Protein AF-A0A954F947-F1 (afdb_monomer)

Mean predicted aligned error: 7.27 Å

Structure (mmCIF, N/CA/C/O backbone):
data_AF-A0A954F947-F1
#
_entry.id   AF-A0A954F947-F1
#
loop_
_atom_site.group_PDB
_atom_site.id
_atom_site.type_symbol
_atom_site.label_atom_id
_atom_site.label_alt_id
_atom_site.label_comp_id
_atom_site.label_asym_id
_atom_site.label_entity_id
_atom_site.label_seq_id
_atom_site.pdbx_PDB_ins_code
_atom_site.Cartn_x
_atom_site.Cartn_y
_atom_site.Cartn_z
_atom_site.occupancy
_atom_site.B_iso_or_equiv
_atom_site.auth_seq_id
_atom_site.auth_comp_id
_atom_site.auth_asym_id
_atom_site.auth_atom_id
_atom_site.pdbx_PDB_model_num
ATOM 1 N N . MET A 1 1 ? 25.000 34.926 -40.941 1.00 41.03 1 MET A N 1
ATOM 2 C CA . MET A 1 1 ? 25.545 33.873 -40.058 1.00 41.03 1 MET A CA 1
ATOM 3 C C . MET A 1 1 ? 25.381 34.342 -38.626 1.00 41.03 1 MET A C 1
ATOM 5 O O . MET A 1 1 ? 25.955 35.360 -38.274 1.00 41.03 1 MET A O 1
ATOM 9 N N . GLY A 1 2 ? 24.555 33.656 -37.845 1.00 36.19 2 GLY A N 1
ATOM 10 C CA . GLY A 1 2 ? 24.325 33.944 -36.432 1.00 36.19 2 GLY A CA 1
ATOM 11 C C . GLY A 1 2 ? 23.604 32.746 -35.833 1.00 36.19 2 GLY A C 1
ATOM 12 O O . GLY A 1 2 ? 22.412 32.570 -36.062 1.00 36.19 2 GLY A O 1
ATOM 13 N N . PHE A 1 3 ? 24.365 31.865 -35.189 1.00 35.75 3 PHE A N 1
ATOM 14 C CA . PHE A 1 3 ? 23.870 30.646 -34.562 1.00 35.75 3 PHE A CA 1
ATOM 15 C C . PHE A 1 3 ? 23.367 30.992 -33.158 1.00 35.75 3 PHE A C 1
ATOM 17 O O . PHE A 1 3 ? 24.149 31.427 -32.318 1.00 35.75 3 PHE A O 1
ATOM 24 N N . PHE A 1 4 ? 22.074 30.800 -32.897 1.00 40.22 4 PHE A N 1
ATOM 25 C CA . PHE A 1 4 ? 21.542 30.793 -31.537 1.00 40.22 4 PHE A CA 1
ATOM 26 C C . PHE A 1 4 ? 21.696 29.378 -30.975 1.00 40.22 4 PHE A C 1
ATOM 28 O O . PHE A 1 4 ? 21.007 28.450 -31.393 1.00 40.22 4 PHE A O 1
ATOM 35 N N . THR A 1 5 ? 22.628 29.198 -30.044 1.00 35.88 5 THR A N 1
ATOM 36 C CA . THR A 1 5 ? 22.759 27.970 -29.257 1.00 35.88 5 THR A CA 1
ATOM 37 C C . THR A 1 5 ? 21.675 27.958 -28.181 1.00 35.88 5 THR A C 1
ATOM 39 O O . THR A 1 5 ? 21.749 28.708 -27.208 1.00 35.88 5 THR A O 1
ATOM 42 N N . SER A 1 6 ? 20.657 27.115 -28.361 1.00 34.91 6 SER A N 1
ATOM 43 C CA . SER A 1 6 ? 19.683 26.788 -27.317 1.00 34.91 6 SER A CA 1
ATOM 44 C C . SER A 1 6 ? 20.390 25.982 -26.2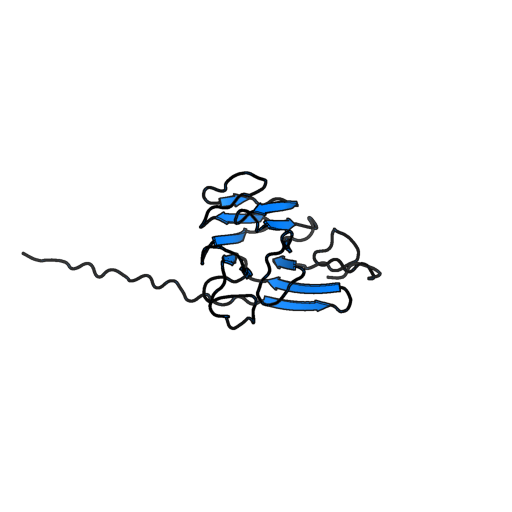28 1.00 34.91 6 SER A C 1
ATOM 46 O O . SER A 1 6 ? 20.724 24.818 -26.438 1.00 34.91 6 SER A O 1
ATOM 48 N N . SER A 1 7 ? 20.649 26.603 -25.077 1.00 35.84 7 SER A N 1
ATOM 49 C CA . SER A 1 7 ? 21.127 25.887 -23.894 1.00 35.84 7 SER A CA 1
ATOM 50 C C . SER A 1 7 ? 19.991 25.003 -23.380 1.00 35.84 7 SER A C 1
ATOM 52 O O . SER A 1 7 ? 18.984 25.492 -22.867 1.00 35.84 7 SER A O 1
ATOM 54 N N . SER A 1 8 ? 20.126 23.696 -23.590 1.00 39.47 8 SER A N 1
ATOM 55 C CA . SER A 1 8 ? 19.255 22.668 -23.032 1.00 39.47 8 SER A CA 1
ATOM 56 C C . SER A 1 8 ? 19.264 22.777 -21.507 1.00 39.47 8 SER A C 1
ATOM 58 O O . SER A 1 8 ? 20.296 22.528 -20.878 1.00 39.47 8 SER A O 1
ATOM 60 N N . ARG A 1 9 ? 18.122 23.127 -20.903 1.00 36.50 9 ARG A N 1
ATOM 61 C CA . ARG A 1 9 ? 17.892 22.891 -19.474 1.00 36.50 9 ARG A CA 1
ATOM 62 C C . ARG A 1 9 ? 18.038 21.392 -19.240 1.00 36.50 9 ARG A C 1
ATOM 64 O O . ARG A 1 9 ? 17.234 20.605 -19.726 1.00 36.50 9 ARG A O 1
ATOM 71 N N . GLN A 1 10 ? 19.098 21.008 -18.543 1.00 38.78 10 GLN A N 1
ATOM 72 C CA . GLN A 1 10 ? 19.186 19.691 -17.938 1.00 38.78 10 GLN A CA 1
ATOM 73 C C . GLN A 1 10 ? 18.163 19.660 -16.802 1.00 38.78 10 GLN A C 1
ATOM 75 O O . GLN A 1 10 ? 18.428 20.194 -15.723 1.00 38.78 10 GLN A O 1
ATOM 80 N N . ASP A 1 11 ? 16.997 19.071 -17.063 1.00 33.69 11 ASP A N 1
ATOM 81 C CA . ASP A 1 11 ? 16.084 18.637 -16.011 1.00 33.69 11 ASP A CA 1
ATOM 82 C C . ASP A 1 11 ? 16.822 17.597 -15.167 1.00 33.69 11 ASP A C 1
ATOM 84 O O . ASP A 1 11 ? 16.966 16.432 -15.537 1.00 33.69 11 ASP A O 1
ATOM 88 N N . HIS A 1 12 ? 17.357 18.042 -14.034 1.00 36.69 12 HIS A N 1
ATOM 89 C CA . HIS A 1 12 ? 17.723 17.125 -12.971 1.00 36.69 12 HIS A CA 1
ATOM 90 C C . HIS A 1 12 ? 16.411 16.569 -12.411 1.00 36.69 12 HIS A C 1
ATOM 92 O O . HIS A 1 12 ? 15.569 17.376 -12.005 1.00 36.69 12 HIS A O 1
ATOM 98 N N . PRO A 1 13 ? 16.202 15.238 -12.358 1.00 37.28 13 PRO A N 1
ATOM 99 C CA . PRO A 1 13 ? 15.071 14.706 -11.617 1.00 37.28 13 PRO A CA 1
ATOM 100 C C . PRO A 1 13 ? 15.195 15.222 -10.184 1.00 37.28 13 PRO A C 1
ATOM 102 O O . PRO A 1 13 ? 16.246 15.078 -9.551 1.00 37.28 13 PRO A O 1
ATOM 105 N N . ALA A 1 14 ? 14.153 15.910 -9.718 1.00 37.50 14 ALA A N 1
ATOM 106 C CA . ALA A 1 14 ? 14.097 16.447 -8.372 1.00 37.50 14 ALA A CA 1
ATOM 107 C C . ALA A 1 14 ? 14.476 15.331 -7.391 1.00 37.50 14 ALA A C 1
ATOM 109 O O . ALA A 1 14 ? 13.899 14.243 -7.435 1.00 37.50 14 ALA A O 1
ATOM 110 N N . LYS A 1 15 ? 15.474 15.587 -6.532 1.00 41.72 15 LYS A N 1
ATOM 111 C CA . LYS A 1 15 ? 15.777 14.698 -5.408 1.00 41.72 15 LYS A CA 1
ATOM 112 C C . LYS A 1 15 ? 14.464 14.437 -4.685 1.00 41.72 15 LYS A C 1
ATOM 114 O O . LYS A 1 15 ? 13.820 15.385 -4.241 1.00 41.72 15 LYS A O 1
ATOM 119 N N . SER A 1 16 ? 14.085 13.164 -4.627 1.00 46.72 16 SER A N 1
ATOM 120 C CA . SER A 1 16 ? 12.943 12.666 -3.875 1.00 46.72 16 SER A CA 1
ATOM 121 C C . SER A 1 16 ? 12.936 13.326 -2.497 1.00 46.72 16 SER A C 1
ATOM 123 O O . SER A 1 16 ? 13.794 13.026 -1.666 1.00 46.72 16 SER A O 1
ATOM 125 N N . SER A 1 17 ? 12.026 14.272 -2.254 1.00 48.75 17 SER A N 1
ATOM 126 C CA . SER A 1 17 ? 11.763 14.710 -0.891 1.00 48.75 17 SER A CA 1
ATOM 127 C C . SER A 1 17 ? 11.146 13.502 -0.207 1.00 48.75 17 SER A C 1
ATOM 129 O O . SER A 1 17 ? 10.006 13.156 -0.516 1.00 48.75 17 SER A O 1
ATOM 131 N N . ALA A 1 18 ? 11.921 12.814 0.632 1.00 56.31 18 ALA A N 1
ATOM 132 C CA . ALA A 1 18 ? 11.423 11.706 1.428 1.00 56.31 18 ALA A CA 1
ATOM 133 C C . ALA A 1 18 ? 10.220 12.225 2.214 1.00 56.31 18 ALA A C 1
ATOM 135 O O . ALA A 1 18 ? 10.356 13.050 3.119 1.00 56.31 18 ALA A O 1
ATOM 136 N N . GLY A 1 19 ? 9.028 11.839 1.779 1.00 63.97 19 GLY A N 1
ATOM 137 C CA . GLY A 1 19 ? 7.828 12.228 2.475 1.00 63.97 19 GLY A CA 1
ATOM 138 C C . GLY A 1 19 ? 7.760 11.498 3.816 1.00 63.97 19 GLY A C 1
ATOM 139 O O . GLY A 1 19 ? 8.364 10.438 4.000 1.00 63.97 19 GLY A O 1
ATOM 140 N N . VAL A 1 20 ? 7.091 12.109 4.790 1.00 82.12 20 VAL A N 1
ATOM 141 C CA . VAL A 1 20 ? 7.095 11.605 6.167 1.00 82.12 20 VAL A CA 1
ATOM 142 C C . VAL A 1 20 ? 6.370 10.263 6.221 1.00 82.12 20 VAL A C 1
ATOM 144 O O . VAL A 1 20 ? 5.232 10.142 5.779 1.00 82.12 20 VAL A O 1
ATOM 147 N N . SER A 1 21 ? 7.022 9.248 6.772 1.00 89.69 21 SER A N 1
ATOM 148 C CA . SER A 1 21 ? 6.404 7.957 7.054 1.00 89.69 21 SER A CA 1
ATOM 149 C C . SER A 1 21 ? 6.804 7.487 8.445 1.00 89.69 21 SER A C 1
ATOM 151 O O . SER A 1 21 ? 7.845 7.888 8.971 1.00 89.69 21 SER A O 1
ATOM 153 N N . TYR A 1 22 ? 5.960 6.657 9.049 1.00 91.75 22 TYR A N 1
ATOM 154 C CA . TYR A 1 22 ? 6.179 6.097 10.376 1.00 91.75 22 TYR A CA 1
ATOM 155 C C . TYR A 1 22 ? 6.143 4.581 10.310 1.00 91.75 22 TYR A C 1
ATOM 157 O O . TYR A 1 22 ? 5.278 3.999 9.657 1.00 91.75 22 TYR A O 1
ATOM 165 N N . LEU A 1 23 ? 7.062 3.937 11.022 1.00 92.69 23 LEU A N 1
ATOM 166 C CA . LEU A 1 23 ? 6.980 2.506 11.255 1.00 92.69 23 LEU A CA 1
ATOM 167 C C . LEU A 1 23 ? 6.112 2.268 12.490 1.00 92.69 23 LEU A C 1
ATOM 169 O O . LEU A 1 23 ? 6.493 2.630 13.602 1.00 92.69 23 LEU A O 1
ATOM 173 N N . LEU A 1 24 ? 4.944 1.675 12.285 1.00 94.12 24 LEU A N 1
ATOM 174 C CA . LEU A 1 24 ? 4.035 1.284 13.345 1.00 94.12 24 LEU A CA 1
ATOM 175 C C . LEU A 1 24 ? 4.305 -0.174 13.706 1.00 94.12 24 LEU A C 1
ATOM 177 O O . LEU A 1 24 ? 3.976 -1.089 12.952 1.00 94.12 24 LEU A O 1
ATOM 181 N N . TRP A 1 25 ? 4.914 -0.380 14.867 1.00 94.69 25 TRP A N 1
ATOM 182 C CA . TRP A 1 25 ? 5.118 -1.703 15.438 1.00 94.69 25 TRP A CA 1
ATOM 183 C C . TRP A 1 25 ? 4.112 -1.922 16.563 1.00 94.69 25 TRP A C 1
ATOM 185 O O . TRP A 1 25 ? 4.055 -1.141 17.512 1.00 94.69 25 TRP A O 1
ATOM 195 N N . ILE A 1 26 ? 3.301 -2.968 16.425 1.00 95.00 26 ILE A N 1
ATOM 196 C CA . ILE A 1 26 ? 2.286 -3.353 17.400 1.00 95.00 26 ILE A CA 1
ATOM 197 C C . ILE A 1 26 ? 2.596 -4.770 17.874 1.00 95.00 26 ILE A C 1
ATOM 199 O O . ILE A 1 26 ? 2.583 -5.721 17.084 1.00 95.00 26 ILE A O 1
ATOM 203 N N . ASP A 1 27 ? 2.862 -4.908 19.170 1.00 93.38 27 ASP A N 1
ATOM 204 C CA . ASP A 1 27 ? 3.163 -6.195 19.788 1.00 93.38 27 ASP A CA 1
ATOM 205 C C . ASP A 1 27 ? 2.014 -7.190 19.600 1.00 93.38 27 ASP A C 1
ATOM 207 O O . ASP A 1 27 ? 0.844 -6.873 19.815 1.00 93.38 27 ASP A O 1
ATOM 211 N N . GLY A 1 28 ? 2.361 -8.406 19.171 1.00 91.94 28 GLY A N 1
ATOM 212 C CA . GLY A 1 28 ? 1.395 -9.472 18.892 1.00 91.94 28 GLY A CA 1
ATOM 213 C C . GLY A 1 28 ? 0.570 -9.289 17.611 1.00 91.94 28 GLY A C 1
ATOM 214 O O . GLY A 1 28 ? -0.191 -10.188 17.273 1.00 91.94 28 GLY A O 1
ATOM 215 N N . VAL A 1 29 ? 0.733 -8.177 16.882 1.00 95.38 29 VAL A N 1
ATOM 216 C CA . VAL A 1 29 ? -0.032 -7.888 15.657 1.00 95.38 29 VAL A CA 1
ATOM 217 C C . VAL A 1 29 ? 0.867 -7.821 14.424 1.00 95.38 29 VAL A C 1
ATOM 219 O O . VAL A 1 29 ? 0.606 -8.524 13.452 1.00 95.38 29 VAL A O 1
ATOM 222 N N . GLY A 1 30 ? 1.921 -7.001 14.438 1.00 94.94 30 GLY A N 1
ATOM 223 C CA . GLY A 1 30 ? 2.833 -6.892 13.297 1.00 94.94 30 GLY A CA 1
ATOM 224 C C . GLY A 1 30 ? 3.487 -5.526 13.125 1.00 94.94 30 GLY A C 1
ATOM 225 O O . GLY A 1 30 ? 3.435 -4.657 14.001 1.00 94.94 30 GLY A O 1
ATOM 226 N N . THR A 1 31 ? 4.127 -5.349 11.975 1.00 95.00 31 THR A N 1
ATOM 227 C CA . THR A 1 31 ? 4.846 -4.136 11.588 1.00 95.00 31 THR A CA 1
ATOM 228 C C . THR A 1 31 ? 4.261 -3.549 10.309 1.00 95.00 31 THR A C 1
ATOM 230 O O . THR A 1 31 ? 4.271 -4.180 9.254 1.00 95.00 31 THR A O 1
ATOM 233 N N . TYR A 1 32 ? 3.800 -2.305 10.389 1.00 96.12 32 TYR A N 1
ATOM 234 C CA . TYR A 1 32 ? 3.133 -1.602 9.299 1.00 96.12 32 TYR A CA 1
ATOM 235 C C . TYR A 1 32 ? 3.860 -0.302 8.980 1.00 96.12 32 TYR A C 1
ATOM 237 O O . TYR A 1 32 ? 4.314 0.407 9.877 1.00 96.12 32 TYR A O 1
ATOM 245 N N . LEU A 1 33 ? 3.943 0.044 7.700 1.00 95.25 33 LEU A N 1
ATOM 246 C CA . LEU A 1 33 ? 4.393 1.370 7.286 1.00 95.25 33 LEU A CA 1
ATOM 247 C C . LEU A 1 33 ? 3.188 2.301 7.172 1.00 95.25 33 LEU A C 1
ATOM 249 O O . LEU A 1 33 ? 2.324 2.073 6.335 1.00 95.25 33 LEU A O 1
ATOM 253 N N . VAL A 1 34 ? 3.144 3.368 7.962 1.00 95.94 34 VAL A N 1
ATOM 254 C CA . VAL A 1 34 ? 2.177 4.458 7.795 1.00 95.94 34 VAL A CA 1
ATOM 255 C C . VAL A 1 34 ? 2.804 5.501 6.877 1.00 95.94 34 VAL A C 1
ATOM 257 O O . VAL A 1 34 ? 3.708 6.236 7.274 1.00 95.94 34 VAL A O 1
ATOM 260 N N . TYR A 1 35 ? 2.352 5.532 5.629 1.00 95.50 35 TYR A N 1
ATOM 261 C CA . TYR A 1 35 ? 2.879 6.380 4.569 1.00 95.50 35 TYR A CA 1
ATOM 262 C C . TYR A 1 35 ? 1.963 7.591 4.363 1.00 95.50 35 TYR A C 1
ATOM 264 O O . TYR A 1 35 ? 0.833 7.435 3.910 1.00 95.50 35 TYR A O 1
ATOM 272 N N . LEU A 1 36 ? 2.431 8.790 4.728 1.00 94.38 36 LEU A N 1
ATOM 273 C CA . LEU A 1 36 ? 1.647 10.031 4.629 1.00 94.38 36 LEU A CA 1
ATOM 274 C C . LEU A 1 36 ? 1.588 10.684 3.236 1.00 94.38 36 LEU A C 1
ATOM 276 O O . LEU A 1 36 ? 0.605 11.370 2.951 1.00 94.38 36 LEU A O 1
ATOM 280 N N . PRO A 1 37 ? 2.620 10.577 2.379 1.00 94.19 37 PRO A N 1
ATOM 281 C CA . PRO A 1 37 ? 2.596 11.257 1.093 1.00 94.19 37 PRO A CA 1
ATOM 282 C C . PRO A 1 37 ? 1.514 10.705 0.176 1.00 94.19 37 PRO A C 1
ATOM 284 O O . PRO A 1 37 ? 1.183 9.523 0.195 1.00 94.19 37 PRO A O 1
ATOM 287 N N . GLU A 1 38 ? 1.006 11.571 -0.695 1.00 95.12 38 GLU A N 1
ATOM 288 C CA . GLU A 1 38 ? -0.063 11.203 -1.627 1.00 95.12 38 GLU A CA 1
ATOM 289 C C . GLU A 1 38 ? 0.410 10.254 -2.727 1.00 95.12 38 GLU A C 1
ATOM 291 O O . GLU A 1 38 ? -0.406 9.589 -3.351 1.00 95.12 38 GLU A O 1
ATOM 296 N N . THR A 1 39 ? 1.716 10.199 -2.987 1.00 96.31 39 THR A N 1
ATOM 297 C CA . THR A 1 39 ? 2.302 9.374 -4.044 1.00 96.31 39 THR A CA 1
ATOM 298 C C . THR A 1 39 ? 3.298 8.399 -3.446 1.00 96.31 39 THR A C 1
ATOM 300 O O . THR A 1 39 ? 4.371 8.813 -3.023 1.00 96.31 39 THR A O 1
ATOM 303 N N . LEU A 1 40 ? 2.956 7.112 -3.451 1.00 96.69 40 LEU A N 1
ATOM 304 C CA . LEU A 1 40 ? 3.869 6.026 -3.110 1.00 96.69 40 LEU A CA 1
ATOM 305 C C . LEU A 1 40 ? 4.526 5.498 -4.387 1.00 96.69 40 LEU A C 1
ATOM 307 O O . LEU A 1 40 ? 3.856 4.865 -5.206 1.00 96.69 40 LEU A O 1
ATOM 311 N N . ARG A 1 41 ? 5.835 5.703 -4.547 1.00 96.62 41 ARG A N 1
ATOM 312 C CA . ARG A 1 41 ? 6.607 5.123 -5.656 1.00 96.62 41 ARG A CA 1
ATOM 313 C C . ARG A 1 41 ? 7.101 3.732 -5.294 1.00 96.62 41 ARG A C 1
ATOM 315 O O . ARG A 1 41 ? 7.744 3.542 -4.264 1.00 96.62 41 ARG A O 1
ATOM 322 N N . ILE A 1 42 ? 6.850 2.781 -6.181 1.00 97.12 42 ILE A N 1
ATOM 323 C CA . ILE A 1 42 ? 7.225 1.377 -6.041 1.00 97.12 42 ILE A CA 1
ATOM 324 C C . ILE A 1 42 ? 8.321 1.055 -7.055 1.00 97.12 42 ILE A C 1
ATOM 326 O O . ILE A 1 42 ? 8.222 1.393 -8.241 1.00 97.12 42 ILE A O 1
ATOM 330 N N . GLY A 1 43 ? 9.361 0.370 -6.592 1.00 96.31 43 GLY A N 1
ATOM 331 C CA . GLY A 1 43 ? 10.519 0.045 -7.412 1.00 96.31 43 GLY A CA 1
ATOM 332 C C . GLY A 1 43 ? 11.300 -1.161 -6.921 1.00 96.31 43 GLY A C 1
ATOM 333 O O . GLY A 1 43 ? 11.013 -1.737 -5.873 1.00 96.31 43 GLY A O 1
ATOM 334 N N . GLY A 1 44 ? 12.290 -1.545 -7.721 1.00 95.00 44 GLY A N 1
ATOM 335 C CA . GLY A 1 44 ? 13.257 -2.580 -7.374 1.00 95.00 44 GLY A CA 1
ATOM 336 C C . GLY A 1 44 ? 14.322 -2.110 -6.375 1.00 95.00 44 GLY A C 1
ATOM 337 O O . GLY A 1 44 ? 14.399 -0.914 -6.066 1.00 95.00 44 GLY A O 1
ATOM 338 N N . PRO A 1 45 ? 15.175 -3.044 -5.914 1.00 92.31 45 PRO A N 1
ATOM 339 C CA . PRO A 1 45 ? 16.176 -2.797 -4.883 1.00 92.31 45 PRO A CA 1
ATOM 340 C C . PRO A 1 45 ? 17.229 -1.786 -5.336 1.00 92.31 45 PRO A C 1
ATOM 342 O O . PRO A 1 45 ? 17.743 -1.879 -6.450 1.00 92.31 45 PRO A O 1
ATOM 345 N N . GLY A 1 46 ? 17.584 -0.863 -4.444 1.00 88.19 46 GLY A N 1
ATOM 346 C CA . GLY A 1 46 ? 18.616 0.152 -4.650 1.00 88.19 46 GLY A CA 1
ATOM 347 C C . GLY A 1 46 ? 19.433 0.415 -3.392 1.00 88.19 46 GLY A C 1
ATOM 348 O O . GLY A 1 46 ? 19.310 -0.315 -2.408 1.00 88.19 46 GLY A O 1
ATOM 349 N N . GLU A 1 47 ? 20.258 1.461 -3.426 1.00 85.19 47 GLU A N 1
ATOM 350 C CA . GLU A 1 47 ? 20.949 1.933 -2.225 1.00 85.19 47 GLU A CA 1
ATOM 351 C C . GLU A 1 47 ? 19.912 2.345 -1.176 1.00 85.19 47 GLU A C 1
ATOM 353 O O . GLU A 1 47 ? 18.921 3.012 -1.486 1.00 85.19 47 GLU A O 1
ATOM 358 N N . THR A 1 48 ? 20.092 1.852 0.048 1.00 75.81 48 THR A N 1
ATOM 359 C CA . THR A 1 48 ? 19.120 2.027 1.121 1.00 75.81 48 THR A CA 1
ATOM 360 C C . THR A 1 48 ? 19.056 3.496 1.525 1.00 75.81 48 THR A C 1
ATOM 362 O O . THR A 1 48 ? 20.043 4.063 1.991 1.00 75.81 48 THR A O 1
ATOM 365 N N . GLY A 1 49 ? 17.878 4.104 1.374 1.00 66.50 49 GLY A N 1
ATOM 366 C CA . GLY A 1 49 ? 17.653 5.498 1.749 1.00 66.50 49 GLY A CA 1
ATOM 367 C C . GLY A 1 49 ? 17.607 5.718 3.267 1.00 66.50 49 GLY A C 1
ATOM 368 O O . GLY A 1 49 ? 17.680 4.787 4.071 1.00 66.50 49 GLY A O 1
ATOM 369 N N . MET A 1 50 ? 17.413 6.977 3.677 1.00 56.38 50 MET A N 1
ATOM 370 C CA . MET A 1 50 ? 17.361 7.375 5.095 1.00 56.38 50 MET A CA 1
ATOM 371 C C . MET A 1 50 ? 16.236 6.701 5.903 1.00 56.38 50 MET A C 1
ATOM 373 O O . MET A 1 50 ? 16.324 6.624 7.126 1.00 56.38 50 MET A O 1
ATOM 377 N N . THR A 1 51 ? 15.200 6.184 5.240 1.00 57.81 51 THR A N 1
ATOM 378 C CA . THR A 1 51 ? 14.073 5.450 5.837 1.00 57.81 51 THR A CA 1
ATOM 379 C C . THR A 1 51 ? 14.318 3.936 5.820 1.00 57.81 51 THR A C 1
ATOM 381 O O . THR A 1 51 ? 13.509 3.177 5.290 1.00 57.81 51 THR A O 1
ATOM 384 N N . GLY A 1 52 ? 15.474 3.529 6.362 1.00 63.03 52 GLY A N 1
ATOM 385 C CA . GLY A 1 52 ? 15.890 2.164 6.722 1.00 63.03 52 GLY A CA 1
ATOM 386 C C . GLY A 1 52 ? 15.201 1.004 5.997 1.00 63.03 52 GLY A C 1
ATOM 387 O O . GLY A 1 52 ? 14.074 0.665 6.315 1.00 63.03 52 GLY A O 1
ATOM 388 N N . GLY A 1 53 ? 15.887 0.346 5.060 1.00 75.94 53 GLY A N 1
ATOM 389 C CA . GLY A 1 53 ? 15.488 -0.926 4.426 1.00 75.94 53 GLY A CA 1
ATOM 390 C C . GLY A 1 53 ? 14.169 -0.945 3.630 1.00 75.94 53 GLY A C 1
ATOM 391 O O . GLY A 1 53 ? 13.905 -1.923 2.931 1.00 75.94 53 GLY A O 1
ATOM 392 N N . LEU A 1 54 ? 13.337 0.093 3.726 1.00 85.62 54 LEU A N 1
ATOM 393 C CA . LEU A 1 54 ? 12.020 0.175 3.090 1.00 85.62 54 LEU A CA 1
ATOM 394 C C . LEU A 1 54 ? 12.063 0.914 1.755 1.00 85.62 54 LEU A C 1
ATOM 396 O O . LEU A 1 54 ? 11.397 0.510 0.805 1.00 85.62 54 LEU A O 1
ATOM 400 N N . ALA A 1 55 ? 12.865 1.974 1.688 1.00 88.00 55 ALA A N 1
ATOM 401 C CA . ALA A 1 55 ? 13.010 2.823 0.516 1.00 88.00 55 ALA A CA 1
ATOM 402 C C . ALA A 1 55 ? 14.394 2.674 -0.125 1.00 88.00 55 ALA A C 1
ATOM 404 O O . ALA A 1 55 ? 15.362 2.229 0.500 1.00 88.00 55 ALA A O 1
ATOM 405 N N . SER A 1 56 ? 14.482 3.123 -1.369 1.00 88.69 56 SER A N 1
ATOM 406 C CA . SER A 1 56 ? 15.732 3.356 -2.088 1.00 88.69 56 SER A CA 1
ATOM 407 C C . SER A 1 56 ? 15.771 4.790 -2.618 1.00 88.69 56 SER A C 1
ATOM 409 O O . SER A 1 56 ? 14.793 5.528 -2.504 1.00 88.69 56 SER A O 1
ATOM 411 N N . ASP A 1 57 ? 16.873 5.185 -3.252 1.00 88.62 57 ASP A N 1
ATOM 412 C CA . ASP A 1 57 ? 17.024 6.521 -3.850 1.00 88.62 57 ASP A CA 1
ATOM 413 C C . ASP A 1 57 ? 15.917 6.916 -4.850 1.00 88.62 57 ASP A C 1
ATOM 415 O O . ASP A 1 57 ? 15.714 8.104 -5.117 1.00 88.62 57 ASP A O 1
ATOM 419 N N . TRP A 1 58 ? 15.201 5.941 -5.421 1.00 90.06 58 TRP A N 1
ATOM 420 C CA . TRP A 1 58 ? 14.180 6.151 -6.455 1.00 90.06 58 TRP A CA 1
ATOM 421 C C . TRP A 1 58 ? 12.767 5.698 -6.078 1.00 90.06 58 TRP A C 1
ATOM 423 O O . TRP A 1 58 ? 11.812 6.086 -6.754 1.00 90.06 58 TRP A O 1
ATOM 433 N N . ALA A 1 59 ? 12.609 4.882 -5.037 1.00 93.00 59 ALA A N 1
ATOM 434 C CA . ALA A 1 59 ? 11.316 4.335 -4.646 1.00 93.00 59 ALA A CA 1
ATOM 435 C C . ALA A 1 59 ? 11.088 4.478 -3.146 1.00 93.00 59 ALA A C 1
ATOM 437 O O . ALA A 1 59 ? 11.970 4.184 -2.342 1.00 93.00 59 ALA A O 1
ATOM 438 N N . ASP A 1 60 ? 9.871 4.874 -2.787 1.00 93.19 60 ASP A N 1
ATOM 439 C CA . ASP A 1 60 ? 9.410 4.945 -1.402 1.00 93.19 60 ASP A CA 1
ATOM 440 C C . ASP A 1 60 ? 9.164 3.541 -0.826 1.00 93.19 60 ASP A C 1
ATOM 442 O O . ASP A 1 60 ? 9.388 3.305 0.359 1.00 93.19 60 ASP A O 1
ATOM 446 N N . LEU A 1 61 ? 8.746 2.606 -1.689 1.00 94.31 61 LEU A N 1
ATOM 447 C CA . LEU A 1 61 ? 8.623 1.181 -1.408 1.00 94.31 61 LEU A CA 1
ATOM 448 C C . LEU A 1 61 ? 9.507 0.387 -2.377 1.00 94.31 61 LEU A C 1
ATOM 450 O O . LEU A 1 61 ? 9.160 0.151 -3.536 1.00 94.31 61 LEU A O 1
ATOM 454 N N . SER A 1 62 ? 10.669 -0.022 -1.884 1.00 94.75 62 SER A N 1
ATOM 455 C CA . SER A 1 62 ? 11.651 -0.824 -2.605 1.00 94.75 62 SER A CA 1
ATOM 456 C C . SER A 1 62 ? 11.423 -2.303 -2.308 1.00 94.75 62 SER A C 1
ATOM 458 O O . SER A 1 62 ? 11.655 -2.746 -1.187 1.00 94.75 62 SER A O 1
ATOM 460 N N . LEU A 1 63 ? 10.978 -3.081 -3.296 1.00 95.19 63 LEU A N 1
ATOM 461 C CA . LEU A 1 63 ? 10.740 -4.518 -3.142 1.00 95.19 63 LEU A CA 1
ATOM 462 C C . LEU A 1 63 ? 11.954 -5.310 -3.618 1.00 95.19 63 LEU A C 1
ATOM 464 O O . LEU A 1 63 ? 12.506 -5.027 -4.681 1.00 95.19 63 LEU A O 1
ATOM 468 N N . LEU A 1 64 ? 12.336 -6.349 -2.872 1.00 94.81 64 LEU A N 1
ATOM 469 C CA . LEU A 1 64 ? 13.365 -7.312 -3.269 1.00 94.81 64 LEU A CA 1
ATOM 470 C C . LEU A 1 64 ? 12.834 -8.240 -4.373 1.00 94.81 64 LEU A C 1
ATOM 472 O O . LEU A 1 64 ? 12.587 -9.423 -4.156 1.00 94.81 64 LEU A O 1
ATOM 476 N N . ALA A 1 65 ? 12.621 -7.678 -5.559 1.00 94.19 65 ALA A N 1
ATOM 477 C CA . ALA A 1 65 ? 12.051 -8.328 -6.729 1.00 94.19 65 ALA A CA 1
ATOM 478 C C . ALA A 1 65 ? 12.701 -7.791 -8.012 1.00 94.19 65 ALA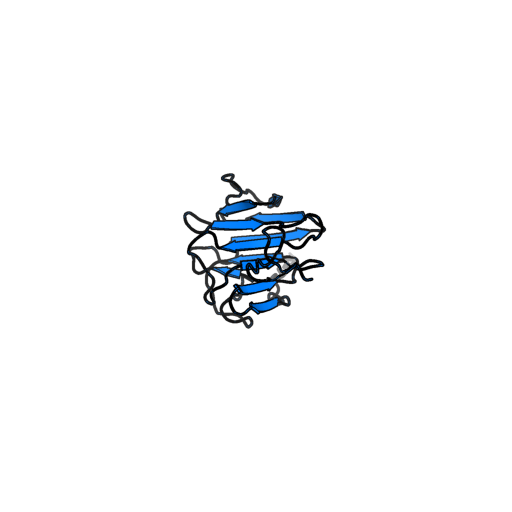 A C 1
ATOM 480 O O . ALA A 1 65 ? 13.315 -6.721 -8.017 1.00 94.19 65 ALA A O 1
ATOM 481 N N . ASN A 1 66 ? 12.536 -8.511 -9.126 1.00 94.88 66 ASN A N 1
ATOM 482 C CA . ASN A 1 66 ? 12.981 -8.039 -10.438 1.00 94.88 66 ASN A CA 1
ATOM 483 C C . ASN A 1 66 ? 12.018 -6.967 -10.975 1.00 94.88 66 ASN A C 1
ATOM 485 O O . ASN A 1 66 ? 11.153 -7.248 -11.807 1.00 94.88 66 ASN A O 1
ATOM 489 N N . LEU A 1 67 ? 12.130 -5.757 -10.430 1.00 96.75 67 LEU A N 1
ATOM 490 C CA . LEU A 1 67 ? 11.351 -4.584 -10.805 1.00 96.75 67 LEU A CA 1
ATOM 491 C C . LEU A 1 67 ? 12.277 -3.478 -11.313 1.00 96.75 67 LEU A C 1
ATOM 493 O O . LEU A 1 67 ? 13.394 -3.296 -10.829 1.00 96.75 67 LEU A O 1
ATOM 497 N N . SER A 1 68 ? 11.780 -2.695 -12.266 1.00 96.81 68 SER A N 1
ATOM 498 C CA . SER A 1 68 ? 12.371 -1.414 -12.660 1.00 96.81 68 SER A CA 1
ATOM 499 C C . SER A 1 68 ? 12.594 -0.490 -11.458 1.00 96.81 68 SER A C 1
ATOM 501 O O . SER A 1 68 ? 11.891 -0.577 -10.453 1.00 96.81 68 SER A O 1
ATOM 503 N N . ARG A 1 69 ? 13.529 0.458 -11.589 1.00 95.25 69 ARG A N 1
ATOM 504 C CA . ARG A 1 69 ? 13.762 1.493 -10.564 1.00 95.25 69 ARG A CA 1
ATOM 505 C C . ARG A 1 69 ? 12.490 2.290 -10.261 1.00 95.25 69 ARG A C 1
ATOM 507 O O . ARG A 1 69 ? 12.056 2.345 -9.124 1.00 95.25 69 ARG A O 1
ATOM 514 N N . HIS A 1 70 ? 11.838 2.815 -11.292 1.00 95.75 70 HIS A N 1
ATOM 515 C CA . HIS A 1 70 ? 10.498 3.391 -11.181 1.00 95.75 70 HIS A CA 1
ATOM 516 C C . HIS A 1 70 ? 9.548 2.421 -11.869 1.00 95.75 70 HIS A C 1
ATOM 518 O O . HIS A 1 70 ? 9.516 2.363 -13.097 1.00 95.75 70 HIS A O 1
ATOM 524 N N . HIS A 1 71 ? 8.886 1.567 -11.097 1.00 97.81 71 HIS A N 1
ATOM 525 C CA . HIS A 1 71 ? 8.070 0.498 -11.659 1.00 97.81 71 HIS A CA 1
ATOM 526 C C . HIS A 1 71 ? 6.600 0.902 -11.735 1.00 97.81 71 HIS A C 1
ATOM 528 O O . HIS A 1 71 ? 5.965 0.782 -12.782 1.00 97.81 71 HIS A O 1
ATOM 534 N N . ALA A 1 72 ? 6.077 1.420 -10.630 1.00 98.31 72 ALA A N 1
ATOM 535 C CA . ALA A 1 72 ? 4.717 1.914 -10.536 1.00 98.31 72 ALA A CA 1
ATOM 536 C C . ALA A 1 72 ? 4.621 3.000 -9.468 1.00 98.31 72 ALA A C 1
ATOM 538 O O . ALA A 1 72 ? 5.464 3.064 -8.573 1.00 98.31 72 ALA A O 1
ATOM 539 N N . SER A 1 73 ? 3.562 3.792 -9.523 1.00 98.31 73 SER A N 1
ATOM 540 C CA . SER A 1 73 ? 3.197 4.724 -8.462 1.00 98.31 73 SER A CA 1
ATOM 541 C C . SER A 1 73 ? 1.743 4.508 -8.072 1.00 98.31 73 SER A C 1
ATOM 543 O O . SER A 1 73 ? 0.890 4.291 -8.931 1.00 98.31 73 SER A O 1
ATOM 545 N N . ILE A 1 74 ? 1.448 4.591 -6.779 1.00 98.31 74 ILE A N 1
ATOM 546 C CA . ILE A 1 74 ? 0.075 4.681 -6.284 1.00 98.31 74 ILE A CA 1
ATOM 547 C C . ILE A 1 74 ? -0.151 6.112 -5.822 1.00 98.31 74 ILE A C 1
ATOM 549 O O . ILE A 1 74 ? 0.565 6.607 -4.956 1.00 98.31 74 ILE A O 1
ATOM 553 N N . ILE A 1 75 ? -1.132 6.771 -6.432 1.00 98.00 75 ILE A N 1
ATOM 554 C CA . ILE A 1 75 ? -1.403 8.195 -6.257 1.00 98.00 75 ILE A CA 1
ATOM 555 C C . ILE A 1 75 ? -2.798 8.361 -5.666 1.00 98.00 75 ILE A C 1
ATOM 557 O O . ILE A 1 75 ? -3.794 8.019 -6.311 1.00 98.00 75 ILE A O 1
ATOM 561 N N . ARG A 1 76 ? -2.867 8.923 -4.462 1.00 96.19 76 ARG A N 1
ATOM 562 C CA . ARG A 1 76 ? -4.100 9.406 -3.843 1.00 96.19 76 ARG A CA 1
ATOM 563 C C . ARG A 1 76 ? -4.496 10.735 -4.484 1.00 96.19 76 ARG A C 1
ATOM 565 O O . ARG A 1 76 ? -3.678 11.636 -4.626 1.00 96.19 76 ARG A O 1
ATOM 572 N N . SER A 1 77 ? -5.757 10.862 -4.880 1.00 94.62 77 SER A N 1
ATOM 573 C CA . SER A 1 77 ? -6.334 12.092 -5.422 1.00 94.62 77 SER A CA 1
ATOM 574 C C . SER A 1 77 ? -7.745 12.263 -4.866 1.00 94.62 77 SER A C 1
ATOM 576 O O . SER A 1 77 ? -8.697 11.616 -5.313 1.00 94.62 77 SER A O 1
ATOM 578 N N . GLY A 1 78 ? -7.859 13.101 -3.833 1.00 90.31 78 GLY A N 1
ATOM 579 C CA . GLY A 1 78 ? -9.061 13.170 -3.002 1.00 90.31 78 GLY A CA 1
ATOM 580 C C . GLY A 1 78 ? -9.298 11.839 -2.284 1.00 90.31 78 GLY A C 1
ATOM 581 O O . GLY A 1 78 ? -8.421 11.365 -1.561 1.00 90.31 78 GLY A O 1
ATOM 582 N N . GLU A 1 79 ? -10.464 11.243 -2.529 1.00 90.38 79 GLU A N 1
ATOM 583 C CA . GLU A 1 79 ? -10.901 9.948 -1.977 1.00 90.38 79 GLU A CA 1
ATOM 584 C C . GLU A 1 79 ? -10.517 8.745 -2.858 1.00 90.38 79 GLU A C 1
ATOM 586 O O . GLU A 1 79 ? -10.709 7.592 -2.477 1.00 90.38 79 GLU A O 1
ATOM 591 N N . ASN A 1 80 ? -9.986 9.006 -4.055 1.00 95.56 80 ASN A N 1
ATOM 592 C CA . ASN A 1 80 ? -9.678 7.975 -5.036 1.00 95.56 80 ASN A CA 1
ATOM 593 C C . ASN A 1 80 ? -8.186 7.660 -5.060 1.00 95.56 80 ASN A C 1
ATOM 595 O O . ASN A 1 80 ? -7.344 8.544 -4.887 1.00 95.56 80 ASN A O 1
ATOM 599 N N . TYR A 1 81 ? -7.863 6.414 -5.391 1.00 98.06 81 TYR A N 1
ATOM 600 C CA . TYR A 1 81 ? -6.496 5.985 -5.650 1.00 98.06 81 TYR A CA 1
ATOM 601 C C . TYR A 1 81 ? -6.329 5.554 -7.089 1.00 98.06 81 TYR A C 1
ATOM 603 O O . TYR A 1 81 ? -7.208 4.944 -7.693 1.00 98.06 81 TYR A O 1
ATOM 611 N N . PHE A 1 82 ? -5.159 5.841 -7.630 1.00 98.44 82 PHE A N 1
ATOM 612 C CA . PHE A 1 82 ? -4.808 5.454 -8.976 1.00 98.44 82 PHE A CA 1
ATOM 613 C C . PHE A 1 82 ? -3.472 4.745 -8.979 1.00 98.44 82 PHE A C 1
ATOM 615 O O . PHE A 1 82 ? -2.537 5.177 -8.314 1.00 98.44 82 PHE A O 1
ATOM 622 N N . LEU A 1 83 ? -3.387 3.695 -9.780 1.00 98.62 83 LEU A N 1
ATOM 623 C CA . LEU A 1 83 ? -2.134 3.051 -10.120 1.00 98.62 83 LEU A CA 1
ATOM 624 C C . LEU A 1 83 ? -1.644 3.636 -11.441 1.00 98.62 83 LEU A C 1
ATOM 626 O O . LEU A 1 83 ? -2.339 3.535 -12.451 1.00 98.62 83 LEU A O 1
ATOM 630 N N . GLU A 1 84 ? -0.457 4.225 -11.420 1.00 98.56 84 GLU A N 1
ATOM 631 C CA . GLU A 1 84 ? 0.297 4.662 -12.591 1.00 98.56 84 GLU A CA 1
ATOM 632 C C . GLU A 1 84 ? 1.410 3.646 -12.878 1.00 98.56 84 GLU A C 1
ATOM 634 O O . GLU A 1 84 ? 2.181 3.279 -11.988 1.00 98.56 84 GLU A O 1
ATOM 639 N N . ALA A 1 85 ? 1.472 3.153 -14.111 1.00 98.00 85 ALA A N 1
ATOM 640 C CA . ALA A 1 85 ? 2.400 2.123 -14.549 1.00 98.00 85 ALA A CA 1
ATOM 641 C C . ALA A 1 85 ? 3.540 2.749 -15.364 1.00 98.00 85 ALA A C 1
ATOM 643 O O . ALA A 1 85 ? 3.334 3.225 -16.476 1.00 98.00 85 ALA A O 1
ATOM 644 N N . LEU A 1 86 ? 4.762 2.704 -14.824 1.00 97.19 86 LEU A N 1
ATOM 645 C CA . LEU A 1 86 ? 5.982 3.133 -15.527 1.00 97.19 86 LEU A CA 1
ATOM 646 C C . LEU A 1 86 ? 6.731 1.950 -16.168 1.00 97.19 86 LEU A C 1
ATOM 648 O O . LEU A 1 86 ? 7.673 2.123 -16.943 1.00 97.19 86 LEU A O 1
ATOM 652 N N . ALA A 1 87 ? 6.308 0.736 -15.831 1.00 96.81 87 ALA A N 1
ATOM 653 C CA . ALA A 1 87 ? 6.748 -0.541 -16.365 1.00 96.81 87 ALA A CA 1
ATOM 654 C C . ALA A 1 87 ? 5.518 -1.466 -16.517 1.00 96.81 87 ALA A C 1
ATOM 656 O O . ALA A 1 87 ? 4.428 -1.092 -16.083 1.00 96.81 87 ALA A O 1
ATOM 657 N N . PRO A 1 88 ? 5.639 -2.656 -17.138 1.00 97.31 88 PRO A N 1
ATOM 658 C CA . PRO A 1 88 ? 4.499 -3.557 -17.309 1.00 97.31 88 PRO A CA 1
ATOM 659 C C . PRO A 1 88 ? 3.858 -3.969 -15.976 1.00 97.31 88 PRO A C 1
ATOM 661 O O . PRO A 1 88 ? 4.447 -4.731 -15.219 1.00 97.31 88 PRO A O 1
ATOM 664 N N . VAL A 1 89 ? 2.627 -3.517 -15.730 1.00 98.00 89 VAL A N 1
ATOM 665 C CA . VAL A 1 89 ? 1.836 -3.840 -14.533 1.00 98.00 89 VAL A CA 1
ATOM 666 C C . VAL A 1 89 ? 0.444 -4.308 -14.949 1.00 98.00 89 VAL A C 1
ATOM 668 O O . VAL A 1 89 ? -0.124 -3.835 -15.936 1.00 98.00 89 VAL A O 1
ATOM 671 N N . PHE A 1 90 ? -0.129 -5.231 -14.180 1.00 98.38 90 PHE A N 1
ATOM 672 C CA . PHE A 1 90 ? -1.514 -5.660 -14.327 1.00 98.38 90 PHE A CA 1
ATOM 673 C C . PHE A 1 90 ? -2.327 -5.296 -13.085 1.00 98.38 90 PHE A C 1
ATOM 675 O O . PHE A 1 90 ? -1.909 -5.584 -11.968 1.00 98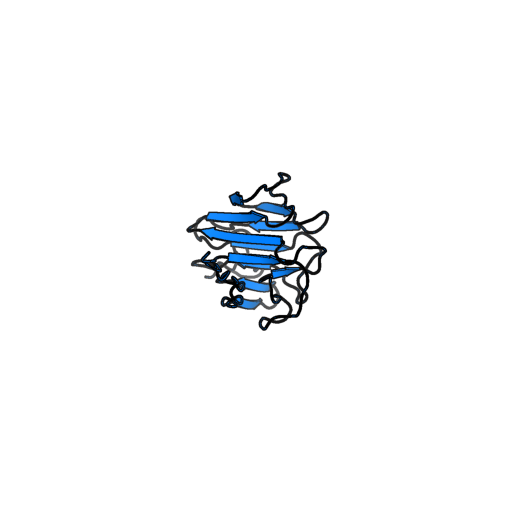.38 90 PHE A O 1
ATOM 682 N N . CYS A 1 91 ? -3.520 -4.744 -13.288 1.00 98.25 91 CYS A N 1
ATOM 683 C CA . CYS A 1 91 ? -4.531 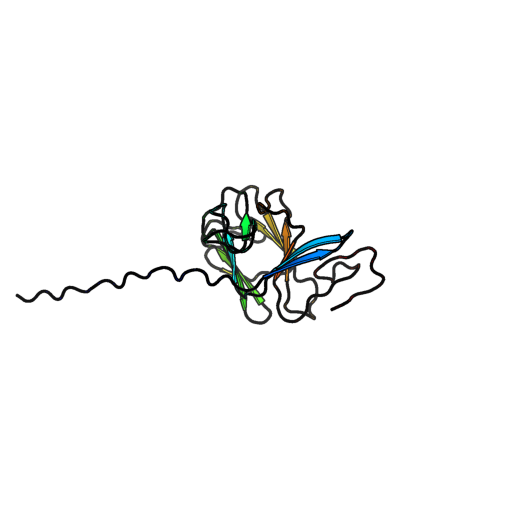-4.558 -12.252 1.00 98.25 91 CYS A CA 1
ATOM 684 C C . CYS A 1 91 ? -5.706 -5.491 -12.554 1.00 98.25 91 CYS A C 1
ATOM 686 O O . CYS A 1 91 ? -6.269 -5.434 -13.649 1.00 98.25 91 CYS A O 1
ATOM 688 N N . ASN A 1 92 ? -6.048 -6.392 -11.628 1.00 96.44 92 ASN A N 1
ATOM 689 C CA . ASN A 1 92 ? -7.123 -7.379 -11.813 1.00 96.44 92 ASN A CA 1
ATOM 690 C C . ASN A 1 92 ? -7.014 -8.128 -13.159 1.00 96.44 92 ASN A C 1
ATOM 692 O O . ASN A 1 92 ? -7.975 -8.232 -13.918 1.00 96.44 92 ASN A O 1
ATOM 696 N N . GLN A 1 93 ? -5.806 -8.618 -13.469 1.00 94.25 93 GLN A N 1
ATOM 697 C CA . GLN A 1 93 ? -5.451 -9.344 -14.704 1.00 94.25 93 GLN A CA 1
ATOM 698 C C . GLN A 1 93 ? -5.466 -8.518 -16.003 1.00 94.25 93 GLN A C 1
ATOM 700 O O . GLN A 1 93 ? -5.149 -9.051 -17.066 1.00 94.25 93 GLN A O 1
ATOM 705 N N . ARG A 1 94 ? -5.764 -7.218 -15.947 1.00 97.31 94 ARG A N 1
ATOM 706 C CA . ARG A 1 94 ? -5.731 -6.320 -17.108 1.00 97.31 94 ARG A CA 1
ATOM 707 C C . ARG A 1 94 ? -4.449 -5.503 -17.112 1.00 97.31 94 ARG A C 1
ATOM 709 O O . ARG A 1 94 ? -4.076 -4.953 -16.081 1.00 97.31 94 ARG A O 1
ATOM 716 N N . ALA A 1 95 ? -3.784 -5.429 -18.262 1.00 97.75 95 ALA A N 1
ATOM 717 C CA . ALA A 1 95 ? -2.602 -4.589 -18.423 1.00 97.75 95 ALA A CA 1
ATOM 718 C C . ALA A 1 95 ? -2.971 -3.109 -18.235 1.00 97.75 95 ALA A C 1
ATOM 720 O O . ALA A 1 95 ? -3.993 -2.648 -18.750 1.00 97.75 95 ALA A O 1
ATOM 721 N N . VAL A 1 96 ? -2.140 -2.378 -17.495 1.00 98.00 96 VAL A N 1
ATOM 722 C CA . VAL A 1 96 ? -2.280 -0.936 -17.277 1.00 98.00 96 VAL A CA 1
ATOM 723 C C . VAL A 1 96 ? -1.395 -0.220 -18.296 1.00 98.00 96 VAL A C 1
ATOM 725 O O . VAL A 1 96 ? -0.183 -0.394 -18.282 1.00 98.00 96 VAL A O 1
ATOM 728 N N . ASN A 1 97 ? -2.002 0.550 -19.203 1.00 90.50 97 ASN A N 1
ATOM 729 C CA . ASN A 1 97 ? -1.274 1.216 -20.295 1.00 90.50 97 ASN A CA 1
ATOM 730 C C . ASN A 1 97 ? -0.684 2.580 -19.903 1.00 90.50 97 ASN A C 1
ATOM 732 O O . ASN A 1 97 ? 0.161 3.091 -20.628 1.00 90.50 97 ASN A O 1
ATOM 736 N N . ASP A 1 98 ? -1.154 3.164 -18.801 1.00 94.00 98 ASP A N 1
ATOM 737 C CA . ASP A 1 98 ? -0.655 4.427 -18.247 1.00 94.00 98 ASP A CA 1
ATOM 738 C C . ASP A 1 98 ? -1.137 4.550 -16.797 1.00 94.00 98 ASP A C 1
ATOM 740 O O . ASP A 1 98 ? -0.403 4.285 -15.850 1.00 94.00 98 ASP A O 1
ATOM 744 N N . ARG A 1 99 ? -2.443 4.775 -16.618 1.00 97.38 99 ARG A N 1
ATOM 745 C CA . ARG A 1 99 ? -3.077 4.927 -15.308 1.00 97.38 99 ARG A CA 1
ATOM 746 C C . ARG A 1 99 ? -4.414 4.197 -15.233 1.00 97.38 99 ARG A C 1
ATOM 748 O O . ARG A 1 99 ? -5.162 4.157 -16.208 1.00 97.38 99 ARG A O 1
ATOM 755 N N . VAL A 1 100 ? -4.743 3.651 -14.065 1.00 98.44 100 VAL A N 1
ATOM 756 C CA . VAL A 1 100 ? -6.046 3.030 -13.784 1.00 98.44 100 VAL A CA 1
ATOM 757 C C . VAL A 1 100 ? -6.542 3.408 -12.390 1.00 98.44 100 VAL A C 1
ATOM 759 O O . VAL A 1 100 ? -5.746 3.569 -11.466 1.00 98.44 100 VAL A O 1
ATOM 762 N N . LEU A 1 101 ? -7.860 3.562 -12.242 1.00 98.12 101 LEU A N 1
ATOM 763 C CA . LEU A 1 101 ? -8.504 3.718 -10.938 1.00 98.12 101 LEU A CA 1
ATOM 764 C C . LEU A 1 101 ? -8.393 2.402 -10.155 1.00 98.12 101 LEU A C 1
ATOM 766 O O . LEU A 1 101 ? -8.700 1.335 -10.691 1.00 98.12 101 LEU A O 1
ATOM 770 N N . LEU A 1 102 ? -7.961 2.486 -8.901 1.00 98.25 102 LEU A N 1
ATOM 771 C CA . LEU A 1 102 ? -7.945 1.358 -7.982 1.00 98.25 102 LEU A CA 1
ATOM 772 C C . LEU A 1 102 ? -9.294 1.231 -7.281 1.00 98.25 102 LEU A C 1
ATOM 774 O O . LEU A 1 102 ? -9.916 2.221 -6.909 1.00 98.25 102 LEU A O 1
ATOM 778 N N . THR A 1 103 ? -9.730 -0.009 -7.109 1.00 96.75 103 THR A N 1
ATOM 779 C CA . THR A 1 103 ? -10.921 -0.376 -6.342 1.00 96.75 103 THR A CA 1
ATOM 780 C C . THR A 1 103 ? -10.505 -1.300 -5.211 1.00 96.75 103 THR A C 1
ATOM 782 O O . THR A 1 103 ? -9.457 -1.939 -5.309 1.00 96.75 103 THR A O 1
ATOM 785 N N . ASP A 1 104 ? -11.329 -1.421 -4.172 1.00 97.12 104 ASP A N 1
ATOM 786 C CA . ASP A 1 104 ? -11.070 -2.378 -3.095 1.00 97.12 104 ASP A CA 1
ATOM 787 C C . ASP A 1 104 ? -10.802 -3.800 -3.636 1.00 97.12 104 ASP A C 1
ATOM 789 O O . ASP A 1 104 ? -11.351 -4.209 -4.666 1.00 97.12 104 ASP A O 1
ATOM 793 N N . GLN A 1 105 ? -9.907 -4.519 -2.958 1.00 97.44 105 GLN A N 1
ATOM 794 C CA . GLN A 1 105 ? -9.364 -5.829 -3.340 1.00 97.44 105 GLN A CA 1
ATOM 795 C C . GLN A 1 105 ? -8.645 -5.883 -4.699 1.00 97.44 105 GLN A C 1
ATOM 797 O O . GLN A 1 105 ? -8.459 -6.971 -5.254 1.00 97.44 105 GLN A O 1
ATOM 802 N N . ALA A 1 106 ? -8.219 -4.750 -5.266 1.00 98.12 106 ALA A N 1
ATOM 803 C CA . ALA A 1 106 ? -7.495 -4.767 -6.531 1.00 98.12 106 ALA A CA 1
ATOM 804 C C . ALA A 1 106 ? -6.151 -5.502 -6.395 1.00 98.12 106 ALA A C 1
ATOM 806 O O . ALA A 1 106 ? -5.271 -5.103 -5.630 1.00 98.12 106 ALA A O 1
ATOM 807 N N . ALA A 1 107 ? -5.975 -6.560 -7.189 1.00 98.19 107 ALA A N 1
ATOM 808 C CA . ALA A 1 107 ? -4.725 -7.302 -7.278 1.00 98.19 107 ALA A CA 1
ATOM 809 C C . ALA A 1 107 ? -3.769 -6.593 -8.245 1.00 98.19 107 ALA A C 1
ATOM 811 O O . ALA A 1 107 ? -4.022 -6.533 -9.456 1.00 98.19 107 ALA A O 1
ATOM 812 N N . LEU A 1 108 ? -2.669 -6.068 -7.707 1.00 98.38 108 LEU A N 1
ATOM 813 C CA . LEU A 1 108 ? -1.641 -5.324 -8.426 1.00 98.38 108 LEU A CA 1
ATOM 814 C C . LEU A 1 108 ? -0.453 -6.245 -8.679 1.00 98.38 108 LEU A C 1
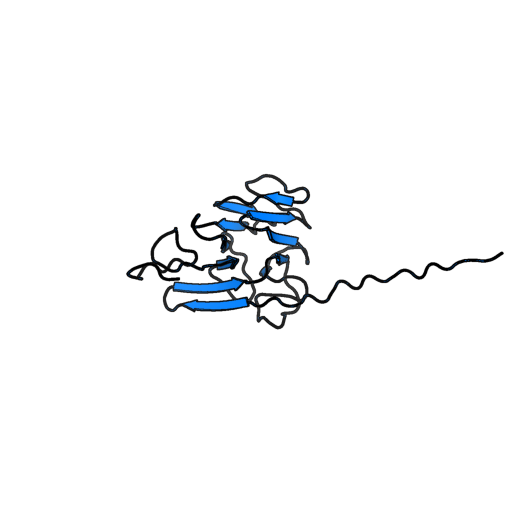ATOM 816 O O . LEU A 1 108 ? 0.351 -6.521 -7.791 1.00 98.38 108 LEU A O 1
ATOM 820 N N . ARG A 1 109 ? -0.345 -6.742 -9.906 1.00 98.19 109 ARG A N 1
ATOM 821 C CA . ARG A 1 109 ? 0.730 -7.639 -10.315 1.00 98.19 109 ARG A CA 1
ATOM 822 C C . ARG A 1 109 ? 1.798 -6.851 -11.070 1.00 98.19 109 ARG A C 1
ATOM 824 O O . ARG A 1 109 ? 1.566 -6.431 -12.202 1.00 98.19 109 ARG A O 1
ATOM 831 N N . LEU A 1 110 ? 2.946 -6.661 -10.423 1.00 97.44 110 LEU A N 1
ATOM 832 C CA . LEU A 1 110 ? 4.073 -5.850 -10.901 1.00 97.44 110 LEU A CA 1
ATOM 833 C C . LEU A 1 110 ? 5.011 -6.649 -11.826 1.00 97.44 110 LEU A C 1
ATOM 835 O O . LEU A 1 110 ? 5.625 -6.125 -12.741 1.00 97.44 110 LEU A O 1
ATOM 839 N N . ASN A 1 111 ? 5.119 -7.959 -11.634 1.00 94.12 111 ASN A N 1
ATOM 840 C CA . ASN A 1 111 ? 5.784 -8.856 -12.583 1.00 94.12 111 ASN A CA 1
ATOM 841 C C . ASN A 1 111 ? 5.113 -10.239 -12.511 1.00 94.12 111 ASN A C 1
ATOM 843 O O . ASN A 1 111 ? 3.962 -10.338 -12.100 1.00 94.12 111 ASN A O 1
ATOM 847 N N . THR A 1 112 ? 5.780 -11.317 -12.918 1.00 91.19 112 THR A N 1
ATOM 848 C CA . THR A 1 112 ? 5.191 -12.665 -12.856 1.00 91.19 112 THR A CA 1
ATOM 849 C C . THR A 1 112 ? 4.771 -13.078 -11.440 1.00 91.19 112 THR A C 1
ATOM 851 O O . THR A 1 112 ? 3.676 -13.616 -11.286 1.00 91.19 112 THR A O 1
ATOM 854 N N . ASP A 1 113 ? 5.585 -12.762 -10.429 1.00 93.25 113 ASP A N 1
ATOM 855 C CA . ASP A 1 113 ? 5.494 -13.343 -9.081 1.00 93.25 113 ASP A CA 1
ATOM 856 C C . ASP A 1 113 ? 5.321 -12.293 -7.966 1.00 93.25 113 ASP A C 1
ATOM 858 O O . ASP A 1 113 ? 5.093 -12.632 -6.805 1.00 93.25 113 ASP A O 1
ATOM 862 N N . THR A 1 114 ? 5.447 -11.005 -8.284 1.00 96.19 114 THR A N 1
ATOM 863 C CA . THR A 1 114 ? 5.280 -9.888 -7.352 1.00 96.19 114 THR A CA 1
ATOM 864 C C . THR A 1 114 ? 3.867 -9.342 -7.465 1.00 96.19 114 THR A C 1
ATOM 866 O O . THR A 1 114 ? 3.522 -8.638 -8.418 1.00 96.19 114 THR A O 1
ATOM 869 N N . VAL A 1 115 ? 3.059 -9.678 -6.465 1.00 97.12 115 VAL A N 1
ATOM 870 C CA . VAL A 1 115 ? 1.671 -9.242 -6.323 1.00 97.12 115 VAL A CA 1
ATOM 871 C C . VAL A 1 115 ? 1.509 -8.519 -4.993 1.00 97.12 115 VAL A C 1
ATOM 873 O O . VAL A 1 115 ? 2.014 -8.979 -3.963 1.00 97.12 115 VAL A O 1
ATOM 876 N N . LEU A 1 116 ? 0.819 -7.385 -5.053 1.00 97.88 116 LEU A N 1
ATOM 877 C CA . LEU A 1 116 ? 0.300 -6.640 -3.914 1.00 97.88 116 LEU A CA 1
ATOM 878 C C . LEU A 1 116 ? -1.224 -6.591 -4.028 1.00 97.88 116 LEU A C 1
ATOM 880 O O . LEU A 1 116 ? -1.755 -6.564 -5.139 1.00 97.88 116 LEU A O 1
ATOM 884 N N . THR A 1 117 ? -1.925 -6.531 -2.904 1.00 98.31 117 THR A N 1
ATOM 885 C CA . THR A 1 117 ? -3.371 -6.288 -2.897 1.00 98.31 117 THR A CA 1
ATOM 886 C C . THR A 1 117 ? -3.650 -4.917 -2.320 1.00 98.31 117 THR A C 1
ATOM 888 O O . THR A 1 117 ? -3.211 -4.601 -1.219 1.00 98.31 117 THR A O 1
ATOM 891 N N . PHE A 1 118 ? -4.374 -4.102 -3.077 1.00 98.50 118 PHE A N 1
ATOM 892 C CA . PHE A 1 118 ? -4.880 -2.822 -2.616 1.00 98.50 118 PHE A CA 1
ATOM 893 C C . PHE A 1 118 ? -6.235 -3.014 -1.939 1.00 98.50 118 PHE A C 1
ATOM 895 O O . PHE A 1 118 ? -7.122 -3.658 -2.501 1.00 98.50 118 PHE A O 1
ATOM 902 N N . ARG A 1 119 ? -6.397 -2.428 -0.752 1.00 97.44 119 ARG A N 1
ATOM 903 C CA . ARG A 1 119 ? -7.658 -2.421 -0.009 1.00 97.44 119 ARG A CA 1
ATOM 904 C C . ARG A 1 119 ? -8.061 -1.018 0.414 1.00 97.44 119 ARG A C 1
ATOM 906 O O . ARG A 1 119 ? -7.214 -0.223 0.811 1.00 97.44 119 ARG A O 1
ATOM 913 N N . GLN A 1 120 ? -9.361 -0.756 0.411 1.00 95.88 120 GLN A N 1
ATOM 914 C CA . GLN A 1 120 ? -9.991 0.383 1.079 1.00 95.88 120 GLN A CA 1
ATOM 915 C C . GLN A 1 120 ? -10.978 -0.177 2.105 1.00 95.88 120 GLN A C 1
ATOM 917 O O . GLN A 1 120 ? -12.135 -0.417 1.766 1.00 95.88 120 GLN A O 1
ATOM 922 N N . PRO A 1 121 ? -10.513 -0.440 3.341 1.00 95.00 121 PRO A N 1
ATOM 923 C CA . PRO A 1 121 ? -11.256 -1.236 4.317 1.00 95.00 121 PRO A CA 1
ATOM 924 C C . PRO A 1 121 ? -12.593 -0.630 4.735 1.00 95.00 121 PRO A C 1
ATOM 926 O O . PRO A 1 121 ? -13.467 -1.351 5.187 1.00 95.00 121 PRO A O 1
ATOM 929 N N . THR A 1 122 ? -12.750 0.689 4.631 1.00 92.06 122 THR A N 1
ATOM 930 C CA . THR A 1 122 ? -13.960 1.386 5.058 1.00 92.06 122 THR A CA 1
ATOM 931 C C . THR A 1 122 ? -14.249 2.570 4.145 1.00 92.06 122 THR A C 1
ATOM 933 O O . THR A 1 122 ? -13.336 3.250 3.688 1.00 92.06 122 THR A O 1
ATOM 936 N N . ALA A 1 123 ? -15.531 2.866 3.926 1.00 88.00 123 ALA A N 1
ATOM 937 C CA . ALA A 1 123 ? -15.959 4.075 3.220 1.00 88.00 123 ALA A CA 1
ATOM 938 C C . ALA A 1 123 ? -15.855 5.351 4.082 1.00 88.00 123 ALA A C 1
ATOM 940 O O . ALA A 1 123 ? -16.033 6.451 3.570 1.00 88.00 123 ALA A O 1
ATOM 941 N N . LEU A 1 124 ? -15.605 5.219 5.391 1.00 86.19 124 LEU A N 1
ATOM 942 C CA . LEU A 1 124 ? -15.527 6.345 6.332 1.00 86.19 124 LEU A CA 1
ATOM 943 C C . LEU A 1 124 ? -14.155 7.029 6.352 1.00 86.19 124 LEU A C 1
ATOM 945 O O . LEU A 1 124 ? -13.988 8.045 7.023 1.00 86.19 124 LEU A O 1
ATOM 949 N N . SER A 1 125 ? -13.168 6.461 5.662 1.00 90.25 125 SER A N 1
ATOM 950 C CA . SE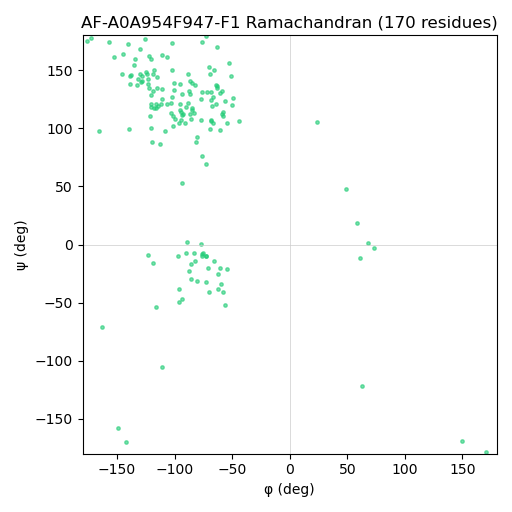R A 1 125 ? -11.823 7.009 5.558 1.00 90.25 125 SER A CA 1
ATOM 951 C C . SER A 1 125 ? -11.315 6.858 4.137 1.00 90.25 125 SER A C 1
ATOM 953 O O . SER A 1 125 ? -11.454 5.804 3.526 1.00 90.25 125 SER A O 1
ATOM 955 N N . ALA A 1 126 ? -10.659 7.902 3.639 1.00 93.44 126 ALA A N 1
ATOM 956 C CA . ALA A 1 126 ? -9.910 7.833 2.394 1.00 93.44 126 ALA A CA 1
ATOM 957 C C . ALA A 1 126 ? -8.559 7.118 2.558 1.00 93.44 126 ALA A C 1
ATOM 959 O O . ALA A 1 126 ? -7.817 7.051 1.589 1.00 93.44 126 ALA A O 1
ATOM 960 N N . SER A 1 127 ? -8.197 6.631 3.749 1.00 96.81 127 SER A N 1
ATOM 961 C CA . SER A 1 127 ? -6.987 5.827 3.924 1.00 96.81 127 SER A CA 1
ATOM 962 C C . SER A 1 127 ? -7.147 4.462 3.249 1.00 96.81 127 SER A C 1
ATOM 964 O O . SER A 1 127 ? -8.232 3.883 3.192 1.00 96.81 127 SER A O 1
ATOM 966 N N . ALA A 1 128 ? -6.045 3.935 2.731 1.00 97.75 128 ALA A N 1
ATOM 967 C CA . ALA A 1 128 ? -6.013 2.643 2.056 1.00 97.75 128 ALA A CA 1
ATOM 968 C C . ALA A 1 128 ? -4.883 1.768 2.595 1.00 97.75 128 ALA A C 1
ATOM 970 O O . ALA A 1 128 ? -3.992 2.237 3.304 1.00 97.75 128 ALA A O 1
ATOM 971 N N . CYS A 1 129 ? -4.906 0.491 2.237 1.00 97.88 129 CYS A N 1
ATOM 972 C CA . CYS A 1 129 ? -3.898 -0.483 2.621 1.00 97.88 129 CYS A CA 1
ATOM 973 C C . CYS A 1 129 ? -3.297 -1.159 1.389 1.00 97.88 129 CYS A C 1
ATOM 975 O O . CYS A 1 129 ? -3.983 -1.396 0.394 1.00 97.88 129 CYS A O 1
ATOM 977 N N . LEU A 1 130 ? -2.016 -1.498 1.482 1.00 97.88 130 LEU A N 1
ATOM 978 C CA . LEU A 1 130 ? -1.353 -2.441 0.594 1.00 97.88 130 LEU A CA 1
ATOM 979 C C . LEU A 1 130 ? -0.911 -3.643 1.409 1.00 97.88 130 LEU A C 1
ATOM 981 O O . LEU A 1 130 ? -0.100 -3.508 2.328 1.00 97.88 130 LEU A O 1
ATOM 985 N N . ASP A 1 131 ? -1.405 -4.810 1.023 1.00 96.88 131 ASP A N 1
ATOM 986 C CA . ASP A 1 131 ? -0.976 -6.077 1.591 1.00 96.88 131 ASP A CA 1
ATOM 987 C C . ASP A 1 131 ? 0.023 -6.758 0.650 1.00 96.88 131 ASP A C 1
ATOM 989 O O . ASP A 1 131 ? -0.157 -6.805 -0.575 1.00 96.88 131 ASP A O 1
ATOM 993 N N . PHE A 1 132 ? 1.070 -7.337 1.231 1.00 95.38 132 PHE A N 1
ATOM 994 C CA . PHE A 1 132 ? 2.056 -8.134 0.508 1.00 95.38 132 PHE A CA 1
ATOM 995 C C . PHE A 1 132 ? 1.514 -9.554 0.304 1.00 95.38 132 PHE A C 1
ATOM 997 O O . PHE A 1 132 ? 1.724 -10.439 1.131 1.00 95.38 132 PHE A O 1
ATOM 1004 N N . THR A 1 133 ? 0.782 -9.780 -0.789 1.00 92.62 133 THR A N 1
ATOM 1005 C CA . THR A 1 133 ? 0.162 -11.087 -1.083 1.00 92.62 133 THR A CA 1
ATOM 1006 C C . THR A 1 133 ? 1.103 -12.092 -1.740 1.00 92.62 133 THR A C 1
ATOM 1008 O O . THR A 1 133 ? 0.817 -13.288 -1.763 1.00 92.62 133 THR A O 1
ATOM 1011 N N . SER A 1 134 ? 2.247 -11.629 -2.239 1.00 91.69 134 SER A N 1
ATOM 1012 C CA . SER A 1 134 ? 3.353 -12.479 -2.682 1.00 91.69 134 SER A CA 1
ATOM 1013 C C . SER A 1 134 ? 4.489 -12.523 -1.655 1.00 91.69 134 SER A C 1
ATOM 1015 O O . SER A 1 134 ? 4.502 -11.783 -0.676 1.00 91.69 134 SER A O 1
ATOM 1017 N N . HIS A 1 135 ? 5.492 -13.373 -1.893 1.00 90.94 135 HIS A N 1
ATOM 1018 C CA . HIS A 1 135 ? 6.665 -13.491 -1.017 1.00 90.94 135 HIS A CA 1
ATOM 1019 C C . HIS A 1 135 ? 7.639 -12.303 -1.100 1.00 90.94 135 HIS A C 1
ATOM 1021 O O . HIS A 1 135 ? 8.564 -12.214 -0.294 1.00 90.94 135 HIS A O 1
ATOM 1027 N N . HIS A 1 136 ? 7.458 -11.408 -2.073 1.00 93.69 136 HIS A N 1
ATOM 1028 C CA . HIS A 1 136 ? 8.352 -10.279 -2.300 1.00 93.69 136 HIS A CA 1
ATOM 1029 C C . HIS A 1 136 ? 8.087 -9.173 -1.283 1.00 93.69 136 HIS A C 1
ATOM 1031 O O . HIS A 1 136 ? 6.968 -8.681 -1.152 1.00 93.69 136 HIS A O 1
A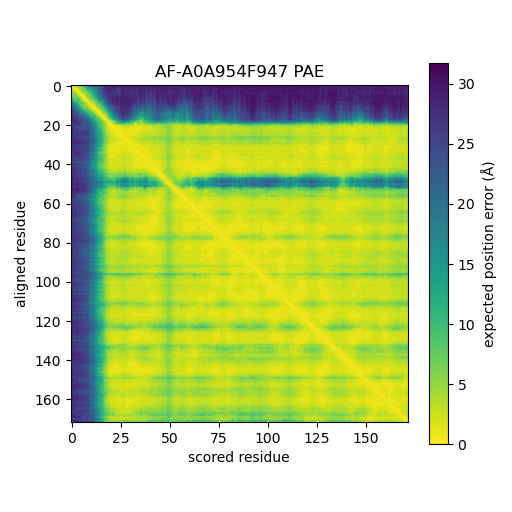TOM 1037 N N . GLN A 1 137 ? 9.142 -8.779 -0.585 1.00 92.19 137 GLN A N 1
ATOM 1038 C CA . GLN A 1 137 ? 9.099 -7.863 0.548 1.00 92.19 137 GLN A CA 1
ATOM 1039 C C . GLN A 1 137 ? 10.209 -6.815 0.403 1.00 92.19 137 GLN A C 1
ATOM 1041 O O . GLN A 1 137 ? 11.184 -7.059 -0.320 1.00 92.19 137 GLN A O 1
ATOM 1046 N N . PRO A 1 138 ? 10.106 -5.662 1.078 1.00 92.88 138 PRO A N 1
ATOM 1047 C CA . PRO A 1 138 ? 11.254 -4.791 1.287 1.00 92.88 138 PRO A CA 1
ATOM 1048 C C . PRO A 1 138 ? 12.340 -5.481 2.120 1.00 92.88 138 PRO A C 1
ATOM 1050 O O . PRO A 1 138 ? 12.126 -6.550 2.696 1.00 92.88 138 PRO A O 1
ATOM 1053 N N . GLN A 1 139 ? 13.526 -4.870 2.202 1.00 91.06 139 GLN A N 1
ATOM 1054 C CA . GLN A 1 139 ? 14.629 -5.426 2.995 1.00 91.06 139 GLN A CA 1
ATOM 1055 C C . GLN A 1 139 ? 14.262 -5.512 4.480 1.00 91.06 139 GLN A C 1
ATOM 1057 O O . GLN A 1 139 ? 14.604 -6.485 5.151 1.00 91.06 139 GLN A O 1
ATOM 1062 N N . GLN A 1 140 ? 13.540 -4.509 4.982 1.00 89.69 140 GLN A N 1
ATOM 1063 C CA . GLN A 1 140 ? 12.850 -4.611 6.259 1.00 89.69 140 GLN A CA 1
ATOM 1064 C C . GLN A 1 140 ? 11.453 -5.193 6.026 1.00 89.69 140 GLN A C 1
ATOM 1066 O O . GLN A 1 140 ? 10.653 -4.630 5.281 1.00 89.69 140 GLN A O 1
ATOM 1071 N N . ARG A 1 141 ? 11.161 -6.321 6.676 1.00 90.62 141 ARG A N 1
ATOM 1072 C CA . ARG A 1 141 ? 9.872 -7.005 6.541 1.00 90.62 141 ARG A CA 1
ATOM 1073 C C . ARG A 1 141 ? 8.736 -6.124 7.064 1.00 90.62 141 ARG A C 1
ATOM 1075 O O . ARG A 1 141 ? 8.842 -5.574 8.158 1.00 90.62 141 ARG A O 1
ATOM 1082 N N . LEU A 1 142 ? 7.651 -6.053 6.298 1.00 93.88 142 LEU A N 1
ATOM 1083 C CA . LEU A 1 142 ? 6.397 -5.420 6.689 1.00 93.88 142 LEU A CA 1
ATOM 1084 C C . LEU A 1 142 ? 5.251 -6.422 6.545 1.00 93.88 142 LEU A C 1
ATOM 1086 O O . LEU A 1 142 ? 5.262 -7.280 5.660 1.00 93.88 142 LEU A O 1
ATOM 1090 N N . ASP A 1 143 ? 4.243 -6.285 7.393 1.00 95.31 143 ASP A N 1
ATOM 1091 C CA . ASP A 1 143 ? 2.977 -7.000 7.253 1.00 95.31 143 ASP A CA 1
ATOM 1092 C C . ASP A 1 143 ? 2.003 -6.222 6.348 1.00 95.31 143 ASP A C 1
ATOM 1094 O O . ASP A 1 143 ? 1.164 -6.825 5.685 1.00 95.31 143 ASP A O 1
ATOM 1098 N N . GLY A 1 144 ? 2.182 -4.902 6.209 1.00 95.94 144 GLY A N 1
ATOM 1099 C CA . GLY A 1 144 ? 1.435 -4.081 5.257 1.00 95.94 144 GLY A CA 1
ATOM 1100 C C . GLY A 1 144 ? 1.887 -2.621 5.209 1.00 95.94 144 GLY A C 1
ATOM 1101 O O . GLY A 1 144 ? 2.736 -2.174 5.987 1.00 95.94 144 GLY A O 1
ATOM 1102 N N . VAL A 1 145 ? 1.298 -1.863 4.288 1.00 97.06 145 VAL A N 1
ATOM 1103 C CA . VAL A 1 145 ? 1.455 -0.404 4.189 1.00 97.06 145 VAL A CA 1
ATOM 1104 C C . VAL A 1 145 ? 0.087 0.247 4.329 1.00 97.06 145 VAL A C 1
ATOM 1106 O O . VAL A 1 145 ? -0.834 -0.105 3.602 1.00 97.06 145 VAL A O 1
ATOM 1109 N N . VAL A 1 146 ? -0.043 1.220 5.223 1.00 97.56 146 VAL A N 1
ATOM 1110 C CA . VAL A 1 146 ? -1.195 2.118 5.303 1.00 97.56 146 VAL A CA 1
ATOM 1111 C C . VAL A 1 146 ? -0.863 3.378 4.511 1.00 97.56 146 VAL A C 1
ATOM 1113 O O . VAL A 1 146 ? 0.030 4.137 4.882 1.00 97.56 146 VAL A O 1
ATOM 1116 N N . LEU A 1 147 ? -1.584 3.601 3.418 1.00 97.50 147 LEU A N 1
ATOM 1117 C CA . LEU A 1 147 ? -1.563 4.843 2.654 1.00 97.50 147 LEU A CA 1
ATOM 1118 C C . LEU A 1 147 ? -2.472 5.835 3.373 1.00 97.50 147 LEU A C 1
ATOM 1120 O O . LEU A 1 147 ? -3.687 5.830 3.173 1.00 97.50 147 LEU A O 1
ATOM 1124 N N . MET A 1 148 ? -1.881 6.630 4.257 1.00 95.94 148 MET A N 1
ATOM 1125 C CA . MET A 1 148 ? -2.612 7.479 5.181 1.00 95.94 148 MET A CA 1
ATOM 1126 C C . MET A 1 148 ? -3.255 8.662 4.455 1.00 95.94 148 MET A C 1
ATOM 1128 O O . MET A 1 148 ? -2.605 9.390 3.701 1.00 95.94 148 MET A O 1
ATOM 1132 N N . ALA A 1 149 ? -4.537 8.867 4.729 1.00 93.06 149 ALA A N 1
ATOM 1133 C CA . ALA A 1 149 ? -5.247 10.103 4.456 1.00 93.06 149 ALA A CA 1
ATOM 1134 C C . ALA A 1 149 ? -5.585 10.782 5.794 1.00 93.06 149 ALA A C 1
ATOM 1136 O O . ALA A 1 149 ? -4.697 11.330 6.442 1.00 93.06 149 ALA A O 1
ATOM 1137 N N . GLU A 1 150 ? -6.845 10.730 6.227 1.00 86.44 150 GLU A N 1
ATOM 1138 C CA . GLU A 1 150 ? -7.313 11.433 7.428 1.00 86.44 150 GLU A CA 1
ATOM 1139 C C . GLU A 1 150 ? -7.266 10.564 8.685 1.00 86.44 150 GLU A C 1
ATOM 1141 O O . GLU A 1 150 ? -6.772 10.999 9.722 1.00 86.44 150 GLU A O 1
ATOM 1146 N N . THR A 1 151 ? -7.768 9.329 8.602 1.00 93.19 151 THR A N 1
ATOM 1147 C CA . THR A 1 151 ? -7.907 8.442 9.765 1.00 93.19 151 THR A CA 1
ATOM 1148 C C . THR A 1 151 ? -7.365 7.049 9.473 1.00 93.19 151 THR A C 1
ATOM 1150 O O . THR A 1 151 ? -7.527 6.527 8.367 1.00 93.19 151 THR A O 1
ATOM 1153 N N . CYS A 1 152 ? -6.725 6.437 10.470 1.00 94.44 152 CYS A N 1
ATOM 1154 C CA . CYS A 1 152 ? -6.270 5.052 10.434 1.00 94.44 152 CYS A CA 1
ATOM 1155 C C . CYS A 1 152 ? -7.029 4.290 11.515 1.00 94.44 152 CYS A C 1
ATOM 1157 O O . CYS A 1 152 ? -6.920 4.605 12.690 1.00 94.44 152 CYS A O 1
ATOM 1159 N N . LEU A 1 153 ? -7.818 3.299 11.118 1.00 95.69 153 LEU A N 1
ATOM 1160 C CA . LEU A 1 153 ? -8.590 2.486 12.056 1.00 95.69 153 LEU A CA 1
ATOM 1161 C C . LEU A 1 153 ? -7.809 1.229 12.424 1.00 95.69 153 LEU A C 1
ATOM 1163 O O . LEU A 1 153 ? -7.408 0.483 11.530 1.00 95.69 153 LEU A O 1
ATOM 1167 N N . LEU A 1 154 ? -7.681 0.950 13.717 1.00 96.44 154 LEU A N 1
ATOM 1168 C CA . LEU A 1 154 ? -7.058 -0.264 14.241 1.00 96.44 154 LEU A CA 1
ATOM 1169 C C . LEU A 1 154 ? -8.084 -1.043 15.063 1.00 96.44 154 LEU A C 1
ATOM 1171 O O . LEU A 1 154 ? -8.761 -0.455 15.900 1.00 96.44 154 LEU A O 1
ATOM 1175 N N . GLY A 1 155 ? -8.221 -2.350 14.852 1.00 96.31 155 GLY A N 1
ATOM 1176 C CA . GLY A 1 155 ? -9.210 -3.159 15.574 1.00 96.31 155 GLY A CA 1
ATOM 1177 C C . GLY A 1 155 ? -9.347 -4.572 15.019 1.00 96.31 155 GLY A C 1
ATOM 1178 O O . GLY A 1 155 ? -8.652 -4.936 14.080 1.00 96.31 155 GLY A O 1
ATOM 1179 N N . ALA A 1 156 ? -10.237 -5.382 15.587 1.00 95.81 156 ALA A N 1
ATOM 1180 C CA . ALA A 1 156 ? -10.297 -6.818 15.295 1.00 95.81 156 ALA A CA 1
ATOM 1181 C C . ALA A 1 156 ? -10.920 -7.206 13.940 1.00 95.81 156 ALA A C 1
ATOM 1183 O O . ALA A 1 156 ? -10.908 -8.382 13.582 1.00 95.81 156 ALA A O 1
ATOM 1184 N N . THR A 1 157 ? -11.492 -6.260 13.191 1.00 94.50 157 THR A N 1
ATOM 1185 C CA . THR A 1 157 ? -12.298 -6.567 11.997 1.00 94.50 157 THR A CA 1
ATOM 1186 C C . THR A 1 157 ? -11.570 -6.232 10.699 1.00 94.50 157 THR A C 1
ATOM 1188 O O . THR A 1 157 ? -10.646 -5.424 10.683 1.00 94.50 157 THR A O 1
ATOM 1191 N N . SER A 1 158 ? -12.020 -6.808 9.582 1.00 92.69 158 SER A N 1
ATOM 1192 C CA . SER A 1 158 ? -11.500 -6.500 8.241 1.00 92.69 158 SER A CA 1
ATOM 1193 C C . SER A 1 158 ? -11.783 -5.070 7.770 1.00 92.69 158 SER A C 1
ATOM 1195 O O . SER A 1 158 ? -11.158 -4.629 6.810 1.00 92.69 158 SER A O 1
ATOM 1197 N N . GLU A 1 159 ? -12.683 -4.352 8.449 1.00 93.81 159 GLU A N 1
ATOM 1198 C CA . GLU A 1 159 ? -12.988 -2.934 8.206 1.00 93.81 159 GLU A CA 1
ATOM 1199 C C . GLU A 1 159 ? -11.898 -2.000 8.771 1.00 93.81 159 GLU A C 1
ATOM 1201 O O . GLU A 1 159 ? -11.913 -0.786 8.556 1.00 93.81 159 GLU A O 1
ATOM 1206 N N . ASN A 1 160 ? -10.946 -2.554 9.529 1.00 96.56 160 ASN A N 1
ATOM 1207 C CA . ASN A 1 160 ? -9.804 -1.830 10.062 1.00 96.56 160 ASN A CA 1
ATOM 1208 C C . ASN A 1 160 ? -8.630 -1.841 9.067 1.00 96.56 160 ASN A C 1
ATOM 1210 O O . ASN A 1 160 ? -8.398 -2.803 8.332 1.00 96.56 160 ASN A O 1
ATOM 1214 N N . HIS A 1 161 ? -7.858 -0.755 9.070 1.00 96.88 161 HIS A N 1
ATOM 1215 C CA . HIS A 1 161 ? -6.651 -0.611 8.255 1.00 96.88 161 HIS A CA 1
ATOM 1216 C C . HIS A 1 161 ? -5.540 -1.521 8.770 1.00 96.88 161 HIS A C 1
ATOM 1218 O O . HIS A 1 161 ? -4.858 -2.183 7.990 1.00 96.88 161 HIS A O 1
ATOM 1224 N N . VAL A 1 162 ? -5.415 -1.598 10.096 1.00 96.88 162 VAL A N 1
ATOM 1225 C CA . VAL A 1 162 ? -4.588 -2.591 10.776 1.00 96.88 162 VAL A CA 1
ATOM 1226 C C . VAL A 1 162 ? -5.501 -3.501 11.581 1.00 96.88 162 VAL A C 1
ATOM 1228 O O . VAL A 1 162 ? -6.230 -3.048 12.468 1.00 96.88 162 VAL A O 1
ATOM 1231 N N . VAL A 1 163 ? -5.468 -4.789 11.254 1.00 96.62 163 VAL A N 1
ATOM 1232 C CA . VAL A 1 163 ? -6.274 -5.795 11.944 1.00 96.62 163 VAL A CA 1
ATOM 1233 C C . VAL A 1 163 ? -5.526 -6.242 13.196 1.00 96.62 163 VAL A C 1
ATOM 1235 O O . VAL A 1 163 ? -4.462 -6.844 13.101 1.00 96.62 163 VAL A O 1
ATOM 1238 N N . CYS A 1 164 ? -6.100 -5.959 14.361 1.00 96.38 164 CYS A N 1
ATOM 1239 C CA . CYS A 1 164 ? -5.627 -6.343 15.688 1.00 96.38 164 CYS A CA 1
ATOM 1240 C C . CYS A 1 164 ? -6.625 -7.353 16.296 1.00 96.38 164 CYS A C 1
ATOM 1242 O O . CYS A 1 164 ? -7.555 -6.924 16.984 1.00 96.38 164 CYS A O 1
ATOM 1244 N N . PRO A 1 165 ? -6.497 -8.673 16.040 1.00 94.12 165 PRO A N 1
ATOM 1245 C CA . PRO A 1 165 ? -7.557 -9.654 16.318 1.00 94.12 165 PRO A CA 1
ATOM 1246 C C . PRO A 1 165 ? -7.987 -9.741 17.786 1.00 94.12 165 PRO A C 1
ATOM 1248 O O . PRO A 1 165 ? -9.161 -9.958 18.072 1.00 94.12 165 PRO A O 1
ATOM 1251 N N . ASP A 1 166 ? -7.046 -9.535 18.708 1.00 94.19 166 ASP A N 1
ATOM 1252 C CA . ASP A 1 166 ? -7.277 -9.661 20.152 1.00 94.19 166 ASP A CA 1
ATOM 1253 C C . ASP A 1 166 ? -7.748 -8.352 20.810 1.00 94.19 166 ASP A C 1
ATOM 1255 O O . ASP A 1 166 ? -7.906 -8.282 22.032 1.00 94.19 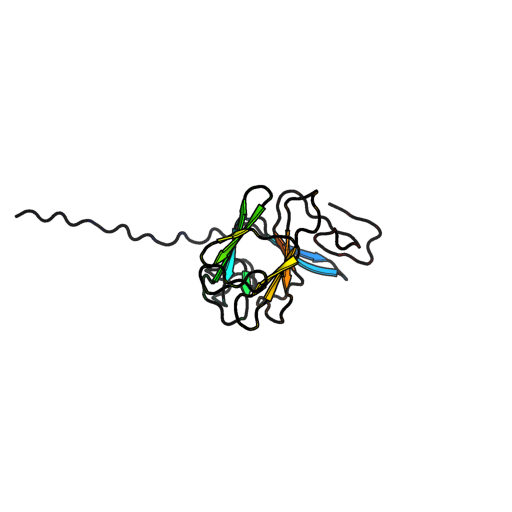166 ASP A O 1
ATOM 1259 N N . TRP A 1 167 ? -7.947 -7.281 20.034 1.00 95.25 167 TRP A N 1
ATOM 1260 C CA . TRP A 1 167 ? -8.375 -5.994 20.581 1.00 95.25 167 TRP A CA 1
ATOM 1261 C C . TRP A 1 167 ? -9.893 -5.963 20.798 1.00 95.25 167 TRP A C 1
ATOM 1263 O O . TRP A 1 167 ? -10.655 -6.376 19.925 1.00 95.25 167 TRP A O 1
ATOM 1273 N N . PRO A 1 168 ? -10.371 -5.414 21.931 1.00 93.38 168 PRO A N 1
ATOM 1274 C CA . PRO A 1 168 ? -11.790 -5.445 22.290 1.00 93.38 168 PRO A CA 1
ATOM 1275 C C . PRO A 1 168 ? -12.667 -4.503 21.448 1.00 93.38 168 PRO A C 1
ATOM 1277 O O . PRO A 1 168 ? -13.890 -4.545 21.557 1.00 93.38 168 PRO A O 1
ATOM 1280 N N . GLY A 1 169 ? -12.067 -3.631 20.638 1.00 92.44 169 GLY A N 1
ATOM 1281 C CA . GLY A 1 169 ? -12.783 -2.669 19.811 1.00 92.44 169 GLY A CA 1
ATOM 1282 C C . GLY A 1 169 ? -11.864 -1.926 18.847 1.00 92.44 169 GLY A C 1
ATOM 1283 O O . GLY A 1 169 ? -10.650 -2.131 18.836 1.00 92.44 169 GLY A O 1
ATOM 1284 N N . THR A 1 170 ? -12.469 -1.068 18.027 1.00 93.12 170 THR A N 1
ATOM 1285 C CA . THR A 1 170 ? -11.752 -0.196 17.093 1.00 93.12 170 THR A CA 1
ATOM 1286 C C . THR A 1 170 ? -11.290 1.092 17.768 1.00 93.12 170 THR A C 1
ATOM 1288 O O . THR A 1 170 ? -12.046 1.707 18.519 1.00 93.12 170 THR A O 1
ATOM 1291 N N . VAL A 1 171 ? -10.072 1.520 17.445 1.00 93.75 171 VAL A N 1
ATOM 1292 C CA . VAL A 1 171 ? -9.506 2.832 17.784 1.00 93.75 171 VAL A CA 1
ATOM 1293 C C . VAL A 1 171 ? -9.083 3.579 16.514 1.00 93.75 171 VAL A C 1
ATOM 1295 O O . VAL A 1 171 ? -8.944 2.963 15.451 1.00 93.75 171 VAL A O 1
ATOM 1298 N N . ILE A 1 172 ? -8.910 4.898 16.641 1.00 89.62 172 ILE A N 1
ATOM 1299 C CA . ILE A 1 172 ? -8.527 5.846 15.581 1.00 89.62 172 ILE A CA 1
ATOM 1300 C C . ILE A 1 172 ? -7.188 6.485 15.945 1.00 89.62 172 ILE A C 1
ATOM 1302 O O . ILE A 1 172 ? -7.038 6.819 17.143 1.00 89.62 172 ILE A O 1
#

pLDDT: mean 87.78, std 17.84, range [33.69, 98.62]

Nearest PDB structures (foldseek):
  5djo-assembly1_A  TM=8.008E-01  e=1.058E-03  Mus musculus
  7wrg-assembly2_B  TM=7.077E-01  e=5.306E-03  Caenorhabditis elegans
  3mdb-assembly2_B  TM=6.656E-01  e=5.306E-03  Homo sapiens
  6swa-assembly1_e  TM=1.406E-01  e=4.950E+00  Mus musculus

Radius of gyration: 17.99 Å; Cα contacts (8 Å, |Δi|>4): 414; chains: 1; bounding box: 42×47×62 Å

Secondary structure (DSSP, 8-state):
-----------PPPP-----EEEEEETTTEEEEEE-SSEEEEE---SB-SSTTT-BSS-SEE-SSS--SS-EEEEEETTEEEEEESS--EETTEE-SSEEE--TTEEEESSSS-EEEEE---TT-S-EEEE--SS---SS--SEEEE-SS---EESSTTSSEE-TT-SS-B-

Foldseek 3Di:
DDDDDDDDPPPDPPFPPLADWDWDQDPPFWIEIEGADQKFFEFEDAPADPVPQQDHRQGNGHKPDPGHSRAWMWGDDPLWIKIAGPHFKDWPNHTDPGMDTDDAQIWIGSDDFFIWGKHDLAPVASKIKIARPGPIHGRDHGRIYIHDDPDAKEECDSSGNGHDNPHPDIDD

Sequence (172 aa):
MGFFTSSSRQDHPAKSSAGVSYLLWIDGVGTYLVYLPETLRIGGPGETGMTGGLASDWADLSLLANLSRHHASIIRSGENYFLEALAPVFCNQRAVNDRVLLTDQAALRLNTDTVLTFRQPTALSASACLDFTSHHQPQQRLDGVVLMAETCLLGATSENHVVCPDWPGTVI

Solvent-accessible surface area (backbone atoms only — not comparable to full-atom values): 9473 Å² total; per-residue (Å²): 141,81,85,83,82,79,79,75,80,78,81,68,79,73,76,71,74,79,60,66,63,45,82,47,75,42,90,100,61,47,37,30,38,41,34,51,49,53,64,46,31,31,14,16,71,60,64,66,33,96,63,63,42,30,19,19,79,71,11,65,42,15,28,65,51,100,46,48,56,63,23,33,33,42,35,56,56,86,76,45,42,30,43,36,37,71,40,76,29,25,51,70,87,38,79,43,91,42,67,44,80,58,51,68,70,33,39,38,30,56,48,99,69,41,35,34,32,33,34,50,46,39,93,90,34,57,22,32,30,39,35,61,78,29,91,51,40,29,79,45,79,62,66,29,34,36,44,44,60,87,53,62,37,37,11,48,44,79,58,22,70,45,60,30,72,90,43,97,52,75,48,112

=== Feature glossary ===
The record interleaves many kinds of information about one protein. Here is each kind framed as the question it answers.

Q: Are the domains correctly placed relative to each other?
A: Predicted aligned error is AlphaFold's pairwise confidence. Unlike pLDDT (per-residue), PAE is per-residue-pair and captures whether two parts of the structure are correctly placed relative to each other. Units are ångströms of expected positional error.

Q: Which residues are in helices, strands, or loops?
A: Eight-state secondary structure (DSSP): H is the canonical α-helix, G the tighter 3₁₀-helix, I the wider π-helix; E/B are β-structure, T and S are turns and bends, and '-' is everything else. DSSP derives these from the pattern of main-chain N–H···O=C hydrogen bonds, not from the sequence.

Q: What if only a Cα trace is available?
A: P-SEA three-state annotation labels each residue as helix, strand, or coil based purely on the geometry of the Cα trace. It serves as a fallback when the full backbone (and thus DSSP) is unavailable.

Q: What are the backbone torsion angles?
A: φ (phi) and ψ (psi) are the two rotatable backbone dihedrals per residue: φ is the C(i-1)–N–Cα–C torsion, ψ is the N–Cα–C–N(i+1) torsion, both in degrees on (−180°, 180°]. α-helical residues cluster near (−60°, −45°); β-strand residues near (−120°, +130°). A Ramachandran plot is simply a scatter of (φ, ψ) for every residue.

Q: What known structures does this most resemble?
A: Structural nearest neighbors (via Foldseek easy-search vs the PDB). Reported per hit: target PDB id, E-value, and alignment TM-score. A TM-score above ~0.5 is the conventional threshold for 'same fold'.

Q: What family and function is it annotated with?
A: Database cross-references. InterPro integrates a dozen domain/family signature databases into unified entries with residue-range hits. GO terms attach function/process/location labels with evidence codes. CATH codes position the fold in a four-level structural taxonomy. Organism is the NCBI-taxonomy species name.

Q: Which residues are buried vs exposed?
A: Solvent accessibility: the surface area of each residue that a 1.4 Å water probe can touch, in Å². When only backbone atoms are present the absolute values are lower than full-atom SASA (side chains contribute most of the area) and are flagged as backbone-only.

Q: What do the diagnostic plots show?
A: Three diagnostic plots accompany the record. The Cα contact map visualizes the tertiary structure as a 2D adjacency matrix (8 Å cutoff, sequence-local contacts suppressed). The Ramachandran plot shows the distribution of backbone (φ, ψ) torsions, with points in the α and β basins reflecting secondary structure content. The PAE plot shows AlphaFold's inter-residue confidence as a color matrix.

Q: What is the amino-acid chain?
A: The amino-acid sequence is the protein's primary structure: the linear order of residues from the N-terminus to the C-terminus, written in one-letter code. Everything else here — the 3D coordinates, the secondary structure, the domain annotations — is ultimately a consequence of this string.

Q: What do the rendered images show?
A: The six renders are orthographic views along the three Cartesian axes in both directions. Representation (cartoon, sticks, or surface) and color scheme (sequence-rainbow or by-chain) vary across proteins so the training set covers all the common visualization conventions.

Q: Where is each backbone atom in 3D?
A: The mmCIF table is the protein's shape written out atom by atom. For each backbone N, Cα, C, and carbonyl O, it records an (x, y, z) coordinate triple in Å plus the residue type, chain letter, and residue number.

Q: How mobile is each atom in the crystal?
A: For experimental (PDB) structures, the B-factor (temperature factor) quantifies the positional spread of each atom in the crystal — a combination of thermal vibration and static disorder — in units of Å². High B-factors mark flexible loops or poorly resolved regions; low B-factors mark the rigid, well-ordered core.

Q: How big and how compact is the whole molecule?
A: Three whole-structure scalars: the radius of gyration (RMS distance of Cα from centroid, in Å), the count of Cα–Cα contacts (pairs closer than 8 Å and separated by more than four residues in sequence — i.e. tertiary, not local, contacts), and the bounding-box dimensions. Together they distinguish compact globular folds from extended fibres or disordered chains.

Q: What does the local fold look like, residue by residue?
A: A 3Di character summarizes, for each residue, the relative orientation of the Cα frame of its nearest spatial neighbor. Because it encodes fold topology rather than chemistry, 3Di alignments detect remote structural similarity that sequence alignment misses.

Q: How confident is the AlphaFold model at each residue?
A: For AlphaFold models, the B-factor field carries pLDDT — the model's own estimate of local accuracy on a 0–100 scale. Regions with pLDDT<50 should be treated as essentially unmodeled; they oft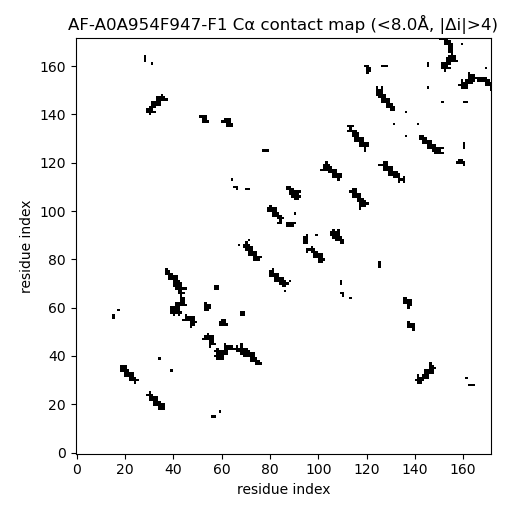en correspond to intrinsically disordered segments.